Protein AF-0000000083947947 (afdb_homodimer)

Secondary structure (DSSP, 8-state):
--HHHHHHHHHHHHHHHHHHHHHHHSSS-EEEB-S-TTS--TT-SEEEEEETTHHHHHHHHHHHS---PPPPS-EEEEEEEEE--SS-B-HHHHHHHHHTSGGGTT-SEEEEEESS-B-HHHHHHHHHHTTTS-EEEE-HHHHHHHHHHS----GGGGGGTT-TT--/--HHHHHHHHHHHHHHHHHHHHHHHSSS-EEEB-S-TTS--TT-SEEEEEETTHHHHHHHHHHHS---PPPPS-EEEEEEEEE--SS-B-HHHHHHHHHTGGGGTT-SEEEEEESS-B-HHHHHHHHHHTTTS-EEEE-HHHHHHHHHHS----GGGGGGTT-GGG-

Nearest PDB structures (foldseek):
  8qsz-assembly1_E  TM=5.551E-01  e=1.484E-03  Schizosaccharomyces pombe
  9bz0-assembly1_E  TM=5.218E-01  e=4.755E-03  Sus scrofa
  7eu0-assembly1_E  TM=4.505E-01  e=3.105E-02  Arabidopsis thaliana
  7jmk-assembly2_D  TM=5.647E-01  e=9.579E-01  Sus scrofa
  9hcj-assembly1_P0  TM=3.089E-01  e=1.412E+00  Dictyostelium discoideum

Foldseek 3Di:
DPPQLVLQQVQLVVVLVLQVLVCLQAPQKDKDQPDHSPDDDLQARIKMKFAPCVVVQLVCCLVPLHGPDHGDPDIFMEGEGEDADPAEDELVNLQSNLVSCVVVVRGQEYEYEEHQYYDPNSVVSQVVSVVVHHYYYQYPSSSVSSSVHRDDDDPVCSVVRPVPPPD/DPPQLVLQQVQLVVVLVLQVLVPLQAPQKDKDQPDHSPDDDLQARIKMKFAPCVVVQLVCCLVPLHGPDHGDPDIFMEGEGEDADPAEDELVNLQSNLVSCVVVVRGQEYEYEEHQYYDPNSVVSQVVSVVVHHYYYQYPSSSVSSSVHRDDDDPVCSVVHPVPPPD

pLDDT: mean 93.93, std 11.36, range [29.8, 98.88]

Solvent-accessible surface area (backbone atoms only — not comparable to full-atom values): 17671 Å² total; per-residue (Å²): 128,58,75,66,54,48,37,44,40,29,36,46,26,46,50,49,19,44,53,16,25,40,27,49,77,36,82,72,43,41,65,28,23,69,46,50,82,87,47,90,50,80,67,48,54,32,39,33,40,28,28,68,48,48,64,58,34,52,50,36,16,52,76,69,69,50,66,86,68,78,73,52,86,56,67,37,40,32,35,29,30,68,45,54,47,93,41,64,36,41,41,67,59,40,45,55,58,56,64,34,43,76,82,44,66,87,36,64,34,40,34,40,36,35,9,65,40,71,35,73,57,16,48,52,49,48,60,58,43,46,76,79,42,53,60,46,74,40,26,21,63,39,46,31,45,47,37,68,75,32,58,84,64,59,56,73,47,57,85,54,61,88,56,68,75,81,113,128,57,74,67,54,49,38,43,39,30,36,47,26,47,50,49,19,43,54,16,25,40,26,50,78,36,81,72,44,40,66,27,24,70,48,52,80,87,47,89,50,80,67,47,54,31,38,33,40,27,28,68,49,48,66,58,35,51,50,36,16,51,77,68,69,50,64,86,68,77,74,52,86,59,67,38,39,31,36,29,31,67,44,53,48,94,41,64,36,41,40,68,59,39,46,55,58,57,64,33,42,76,84,43,66,88,38,64,34,39,34,40,35,35,9,64,39,71,35,72,57,16,48,51,48,49,59,58,43,45,78,79,42,50,60,46,73,40,26,22,61,38,46,30,44,47,37,68,75,31,58,84,64,60,56,74,46,57,84,53,60,86,56,71,76,80,111

Sequence (334 aa):
MSKNSEKGRKGELAVTGILSNIG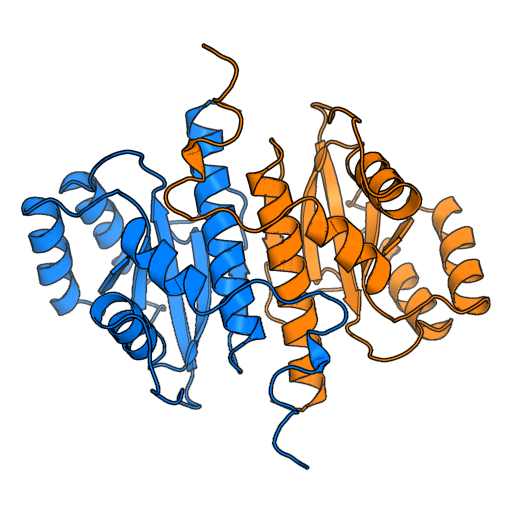VHEPSIEVVRANTTTTPENGVDIALKCPHNLSQKLDEIVSSGSSEIALANSQIDVRVQVKSYSGPINKAVAQSFVDDIQKNINFAEHWGVGGTRLTKGAQEVLEKANEVAPVKWYTAPDMERIQAQYPAVPFTEINNIGKKNEKMSKNSEKGRKGELAVTGILSNIGVHEPSIEVVRANTTTTPENGVDIALKCPHNLSQKLDEIVSSGSSEIALANSQIDVRVQVKSYSGPINKAVAQSFVDDIQKNINFAEHWGVGGTRLTKGAQEVLEKANEVAPVKWYTAPDMERIQAQYPAVPFTEINNIGKKNEK

Organism: NCBI:txid38313

Structure (mmCIF, N/CA/C/O backbone):
data_AF-0000000083947947-model_v1
#
loop_
_entity.id
_entity.type
_entity.pdbx_description
1 polymer 'Uncharacterized protein'
#
loop_
_atom_site.group_PDB
_atom_site.id
_atom_site.type_symbol
_atom_site.label_atom_id
_atom_site.label_alt_id
_atom_site.label_comp_id
_atom_site.label_asym_id
_atom_site.label_entity_id
_atom_site.label_seq_id
_atom_site.pdbx_PDB_ins_code
_atom_site.Cartn_x
_atom_site.Cartn_y
_atom_site.Cartn_z
_atom_site.occupancy
_atom_site.B_iso_or_equiv
_atom_site.auth_seq_id
_atom_site.auth_comp_id
_atom_site.auth_asym_id
_atom_site.auth_atom_id
_atom_site.pdbx_PDB_model_num
ATOM 1 N N . MET A 1 1 ? 19.281 6.199 -6.816 1 51.81 1 MET A N 1
ATOM 2 C CA . MET A 1 1 ? 18.375 7.246 -6.336 1 51.81 1 MET A CA 1
ATOM 3 C C . MET A 1 1 ? 19.047 8.07 -5.242 1 51.81 1 MET A C 1
ATOM 5 O O . MET A 1 1 ? 19.891 7.559 -4.492 1 51.81 1 MET A O 1
ATOM 9 N N . SER A 1 2 ? 18.906 9.438 -5.277 1 60.75 2 SER A N 1
ATOM 10 C CA . SER A 1 2 ? 19.5 10.281 -4.246 1 60.75 2 SER A CA 1
ATOM 11 C C . SER A 1 2 ? 18.984 9.914 -2.861 1 60.75 2 SER A C 1
ATOM 13 O O . SER A 1 2 ? 17.953 9.258 -2.734 1 60.75 2 SER A O 1
ATOM 15 N N . LYS A 1 3 ? 19.75 10.055 -1.817 1 66.19 3 LYS A N 1
ATOM 16 C CA . LYS A 1 3 ? 19.359 9.82 -0.429 1 66.19 3 LYS A CA 1
ATOM 17 C C . LYS A 1 3 ? 18 10.43 -0.132 1 66.19 3 LYS A C 1
ATOM 19 O O . LYS A 1 3 ? 17.172 9.812 0.548 1 66.19 3 LYS A O 1
ATOM 24 N N . ASN A 1 4 ? 17.75 11.547 -0.653 1 69.12 4 ASN A N 1
ATOM 25 C CA . ASN A 1 4 ? 16.469 12.234 -0.441 1 69.12 4 ASN A CA 1
ATOM 26 C C . ASN A 1 4 ? 15.336 11.539 -1.176 1 69.12 4 ASN A C 1
ATOM 28 O O . ASN A 1 4 ? 14.219 11.453 -0.659 1 69.12 4 ASN A O 1
ATOM 32 N N . SER A 1 5 ? 15.648 11 -2.271 1 77.94 5 SER A N 1
ATOM 33 C CA . SER A 1 5 ? 14.641 10.281 -3.045 1 77.94 5 SER A CA 1
ATOM 34 C C . SER A 1 5 ? 14.234 8.984 -2.354 1 77.94 5 SER A C 1
ATOM 36 O O . SER A 1 5 ? 13.055 8.625 -2.342 1 77.94 5 SER A O 1
ATOM 38 N N . GLU A 1 6 ? 15.172 8.516 -1.614 1 87 6 GLU A N 1
ATOM 39 C CA . GLU A 1 6 ? 14.898 7.273 -0.895 1 87 6 GLU A CA 1
ATOM 40 C C . GLU A 1 6 ? 14.055 7.539 0.353 1 87 6 GLU A C 1
ATOM 42 O O . GLU A 1 6 ? 13.164 6.754 0.684 1 87 6 GLU A O 1
ATOM 47 N N . LYS A 1 7 ? 14.305 8.648 0.955 1 89.5 7 LYS A N 1
ATOM 48 C CA . LYS A 1 7 ? 13.508 9.016 2.119 1 89.5 7 LYS A CA 1
ATOM 49 C C . LYS A 1 7 ? 12.047 9.258 1.728 1 89.5 7 LYS A C 1
ATOM 51 O O . LYS A 1 7 ? 11.133 8.805 2.418 1 89.5 7 LYS A O 1
ATOM 56 N N . GLY A 1 8 ? 11.875 9.992 0.625 1 93.69 8 GLY A N 1
ATOM 57 C CA . GLY A 1 8 ? 10.531 10.219 0.12 1 93.69 8 GLY A CA 1
ATOM 58 C C . GLY A 1 8 ? 9.812 8.938 -0.265 1 93.69 8 GLY A C 1
ATOM 59 O O . GLY A 1 8 ? 8.641 8.75 0.071 1 93.69 8 GLY A O 1
ATOM 60 N N . ARG A 1 9 ? 10.547 8.125 -0.911 1 95.31 9 ARG A N 1
ATOM 61 C CA . ARG A 1 9 ? 9.984 6.844 -1.335 1 95.31 9 ARG A CA 1
ATOM 62 C C . ARG A 1 9 ? 9.555 6.008 -0.134 1 95.31 9 ARG A C 1
ATOM 64 O O . ARG A 1 9 ? 8.43 5.508 -0.091 1 95.31 9 ARG A O 1
ATOM 71 N N . LYS A 1 10 ? 10.391 5.926 0.881 1 96.38 10 LYS A N 1
ATOM 72 C CA . LYS A 1 10 ? 10.086 5.145 2.076 1 96.38 10 LYS A CA 1
ATOM 73 C C . LYS A 1 10 ? 8.859 5.695 2.793 1 96.38 10 LYS A C 1
ATOM 75 O O . LYS A 1 10 ? 7.996 4.934 3.234 1 96.38 10 LYS A O 1
ATOM 80 N N . GLY A 1 11 ? 8.852 6.969 2.879 1 97.38 11 GLY A N 1
ATOM 81 C CA . GLY A 1 11 ? 7.703 7.594 3.516 1 97.38 11 GLY A CA 1
ATOM 82 C C . GLY A 1 11 ? 6.395 7.297 2.807 1 97.38 11 GLY A C 1
ATOM 83 O O . GLY A 1 11 ? 5.41 6.918 3.445 1 97.38 11 GLY A O 1
ATOM 84 N N . GLU A 1 12 ? 6.359 7.469 1.486 1 97.94 12 GLU A N 1
ATOM 85 C CA . GLU A 1 12 ? 5.152 7.215 0.702 1 97.94 12 GLU A CA 1
ATOM 86 C C . GLU A 1 12 ? 4.73 5.75 0.793 1 97.94 12 GLU A C 1
ATOM 88 O O . GLU A 1 12 ? 3.545 5.449 0.944 1 97.94 12 GLU A O 1
ATOM 93 N N . LEU A 1 13 ? 5.668 4.875 0.769 1 98.38 13 LEU A N 1
ATOM 94 C CA . LEU A 1 13 ? 5.348 3.455 0.848 1 98.38 13 LEU A CA 1
ATOM 95 C C . LEU A 1 13 ? 4.852 3.086 2.242 1 98.38 13 LEU A C 1
ATOM 97 O O . LEU A 1 13 ? 3.916 2.297 2.383 1 98.38 13 LEU A O 1
ATOM 101 N N . ALA A 1 14 ? 5.461 3.678 3.232 1 98.56 14 ALA A N 1
ATOM 102 C CA . ALA A 1 14 ? 5.016 3.404 4.598 1 98.56 14 ALA A CA 1
ATOM 103 C C . ALA A 1 14 ? 3.572 3.854 4.801 1 98.56 14 ALA A C 1
ATOM 105 O O . ALA A 1 14 ? 2.758 3.109 5.355 1 98.56 14 ALA A O 1
ATOM 106 N N . VAL A 1 15 ? 3.289 5.031 4.324 1 98.81 15 VAL A N 1
ATOM 107 C CA . VAL A 1 15 ? 1.934 5.547 4.473 1 98.81 15 VAL A CA 1
ATOM 108 C C . VAL A 1 15 ? 0.963 4.699 3.656 1 98.81 15 VAL A C 1
ATOM 110 O O . VAL A 1 15 ? -0.139 4.387 4.113 1 98.81 15 VAL A O 1
ATOM 113 N N . THR A 1 16 ? 1.363 4.32 2.449 1 98.81 16 THR A N 1
ATOM 114 C CA . THR A 1 16 ? 0.546 3.424 1.642 1 98.81 16 THR A CA 1
ATOM 115 C C . THR A 1 16 ? 0.256 2.129 2.396 1 98.81 16 THR A C 1
ATOM 117 O O . THR A 1 16 ? -0.882 1.657 2.416 1 98.81 16 THR A O 1
ATOM 120 N N . GLY A 1 17 ? 1.262 1.585 3.033 1 98.81 17 GLY A N 1
ATOM 121 C CA . GLY A 1 17 ? 1.084 0.38 3.828 1 98.81 17 GLY A CA 1
ATOM 122 C C . GLY A 1 17 ? 0.126 0.567 4.988 1 98.81 17 GLY A C 1
ATOM 123 O O . GLY A 1 17 ? -0.753 -0.266 5.215 1 98.81 17 GLY A O 1
ATOM 124 N N . ILE A 1 18 ? 0.275 1.627 5.703 1 98.88 18 ILE A N 1
ATOM 125 C CA . ILE A 1 18 ? -0.564 1.906 6.863 1 98.88 18 ILE A CA 1
ATOM 126 C C . ILE A 1 18 ? -2.016 2.076 6.422 1 98.88 18 ILE A C 1
ATOM 128 O O . ILE A 1 18 ? -2.922 1.478 7.004 1 98.88 18 ILE A O 1
ATOM 132 N N . LEU A 1 19 ? -2.238 2.883 5.348 1 98.88 19 LEU A N 1
ATOM 133 C CA . LEU A 1 19 ? -3.594 3.111 4.859 1 98.88 19 LEU A CA 1
ATOM 134 C C . LEU A 1 19 ? -4.203 1.819 4.324 1 98.88 19 LEU A C 1
ATOM 136 O O . LEU A 1 19 ? -5.402 1.586 4.469 1 98.88 19 LEU A O 1
ATOM 140 N N . SER A 1 20 ? -3.395 0.974 3.707 1 98.81 20 SER A N 1
ATOM 141 C CA . SER A 1 20 ? -3.875 -0.319 3.229 1 98.81 20 SER A CA 1
ATOM 142 C C . SER A 1 20 ? -4.293 -1.216 4.391 1 98.81 20 SER A C 1
ATOM 144 O O . SER A 1 20 ? -5.32 -1.894 4.316 1 98.81 20 SER A O 1
ATOM 146 N N . ASN A 1 21 ? -3.5 -1.218 5.473 1 98.62 21 ASN A N 1
ATOM 147 C CA . ASN A 1 21 ? -3.885 -1.983 6.656 1 98.62 21 ASN A CA 1
ATOM 148 C C . ASN A 1 21 ? -5.199 -1.484 7.242 1 98.62 21 ASN A C 1
ATOM 150 O O . ASN A 1 21 ? -6.035 -2.281 7.676 1 98.62 21 ASN A O 1
ATOM 154 N N . ILE A 1 22 ? -5.336 -0.163 7.277 1 98.69 22 ILE A N 1
ATOM 155 C CA . ILE A 1 22 ? -6.613 0.381 7.723 1 98.69 22 ILE A CA 1
ATOM 156 C C . ILE A 1 22 ? -7.746 -0.193 6.875 1 98.69 22 ILE A C 1
ATOM 158 O O . ILE A 1 22 ? -8.773 -0.621 7.402 1 98.69 22 ILE A O 1
ATOM 162 N N . GLY A 1 23 ? -7.535 -0.248 5.562 1 97.94 23 GLY A N 1
ATOM 163 C CA . GLY A 1 23 ? -8.547 -0.755 4.648 1 97.94 23 GLY A CA 1
ATOM 164 C C . GLY A 1 23 ? -8.828 -2.234 4.828 1 97.94 23 GLY A C 1
ATOM 165 O O . GLY A 1 23 ? -9.898 -2.719 4.453 1 97.94 23 GLY A O 1
ATOM 166 N N . VAL A 1 24 ? -7.895 -2.992 5.312 1 97.62 24 VAL A N 1
ATOM 167 C CA . VAL A 1 24 ? -8.102 -4.406 5.605 1 97.62 24 VAL A CA 1
ATOM 168 C C . VAL A 1 24 ? -8.984 -4.559 6.84 1 97.62 24 VAL A C 1
ATOM 170 O O . VAL A 1 24 ? -9.836 -5.445 6.895 1 97.62 24 VAL A O 1
ATOM 173 N N . HIS A 1 25 ? -8.836 -3.648 7.789 1 97.25 25 HIS A N 1
ATOM 174 C CA . HIS A 1 25 ? -9.57 -3.719 9.055 1 97.25 25 HIS A CA 1
ATOM 175 C C . HIS A 1 25 ? -10.953 -3.092 8.922 1 97.25 25 HIS A C 1
ATOM 177 O O . HIS A 1 25 ? -11.883 -3.469 9.641 1 97.25 25 HIS A O 1
ATOM 183 N N . GLU A 1 26 ? -11.023 -2.066 8.062 1 96.31 26 GLU A N 1
ATOM 184 C CA . GLU A 1 26 ? -12.258 -1.301 7.918 1 96.31 26 GLU A CA 1
ATOM 185 C C . GLU A 1 26 ? -12.867 -1.483 6.531 1 96.31 26 GLU A C 1
ATOM 187 O O . GLU A 1 26 ? -12.141 -1.532 5.535 1 96.31 26 GLU A O 1
ATOM 192 N N . PRO A 1 27 ? -14.148 -1.557 6.469 1 93.44 27 PRO A N 1
ATOM 193 C CA . PRO A 1 27 ? -14.781 -1.734 5.156 1 93.44 27 PRO A CA 1
ATOM 194 C C . PRO A 1 27 ? -14.75 -0.464 4.309 1 93.44 27 PRO A C 1
ATOM 196 O O . PRO A 1 27 ? -14.562 0.634 4.844 1 93.44 27 PRO A O 1
ATOM 199 N N . SER A 1 28 ? -14.844 -0.61 3.078 1 94.75 28 SER A N 1
ATOM 200 C CA . SER A 1 28 ? -15.164 0.444 2.119 1 94.75 28 SER A CA 1
ATOM 201 C C . SER A 1 28 ? -14.039 1.472 2.039 1 94.75 28 SER A C 1
ATOM 203 O O . SER A 1 28 ? -14.297 2.676 1.975 1 94.75 28 SER A O 1
ATOM 205 N N . ILE A 1 29 ? -12.805 1.051 2.166 1 97.69 29 ILE A N 1
ATOM 206 C CA . ILE A 1 29 ? -11.648 1.916 1.988 1 97.69 29 ILE A CA 1
ATOM 207 C C . ILE A 1 29 ? -10.797 1.407 0.826 1 97.69 29 ILE A C 1
ATOM 209 O O . ILE A 1 29 ? -10.484 0.217 0.753 1 97.69 29 ILE A O 1
ATOM 213 N N . GLU A 1 30 ? -10.594 2.266 -0.073 1 98.19 30 GLU A N 1
ATOM 214 C CA . GLU A 1 30 ? -9.68 2.008 -1.183 1 98.19 30 GLU A CA 1
ATOM 215 C C . GLU A 1 30 ? -8.477 2.947 -1.137 1 98.19 30 GLU A C 1
ATOM 217 O O . GLU A 1 30 ? -8.617 4.137 -0.84 1 98.19 30 GLU A O 1
ATOM 222 N N . VAL A 1 31 ? -7.344 2.389 -1.409 1 98.69 31 VAL A N 1
ATOM 223 C CA . VAL A 1 31 ? -6.086 3.131 -1.473 1 98.69 31 VAL A CA 1
ATOM 224 C C . VAL A 1 31 ? -5.555 3.127 -2.904 1 98.69 31 VAL A C 1
ATOM 226 O O . VAL A 1 31 ? -5.398 2.064 -3.51 1 98.69 31 VAL A O 1
ATOM 229 N N . VAL A 1 32 ? -5.363 4.285 -3.445 1 98.06 32 VAL A N 1
ATOM 230 C CA . VAL A 1 32 ? -4.836 4.422 -4.797 1 98.06 32 VAL A CA 1
ATOM 231 C C . VAL A 1 32 ? -3.504 5.172 -4.758 1 98.06 32 VAL A C 1
ATOM 233 O O . VAL A 1 32 ? -3.432 6.293 -4.254 1 98.06 32 VAL A O 1
ATOM 236 N N . ARG A 1 33 ? -2.469 4.547 -5.129 1 97.75 33 ARG A N 1
ATOM 237 C CA . ARG A 1 33 ? -1.157 5.133 -5.379 1 97.75 33 ARG A CA 1
ATOM 238 C C . ARG A 1 33 ? -0.762 4.988 -6.844 1 97.75 33 ARG A C 1
ATOM 240 O O . ARG A 1 33 ? -0.082 4.027 -7.219 1 97.75 33 ARG A O 1
ATOM 247 N N . ALA A 1 34 ? -1.036 5.984 -7.586 1 94.25 34 ALA A N 1
ATOM 248 C CA . ALA A 1 34 ? -1.065 5.852 -9.039 1 94.25 34 ALA A CA 1
ATOM 249 C C . ALA A 1 34 ? 0.304 6.148 -9.648 1 94.25 34 ALA A C 1
ATOM 251 O O . ALA A 1 34 ? 0.55 5.852 -10.82 1 94.25 34 ALA A O 1
ATOM 252 N N . ASN A 1 35 ? 1.196 6.691 -8.742 1 92.38 35 ASN A N 1
ATOM 253 C CA . ASN A 1 35 ? 2.471 7.148 -9.289 1 92.38 35 ASN A CA 1
ATOM 254 C C . ASN A 1 35 ? 3.641 6.727 -8.406 1 92.38 35 ASN A C 1
ATOM 256 O O . ASN A 1 35 ? 3.479 6.543 -7.195 1 92.38 35 ASN A O 1
ATOM 260 N N . THR A 1 36 ? 4.703 6.605 -9.094 1 94.12 36 THR A N 1
ATOM 261 C CA . THR A 1 36 ? 5.938 6.418 -8.344 1 94.12 36 THR A CA 1
ATOM 262 C C . THR A 1 36 ? 6.395 7.73 -7.711 1 94.12 36 THR A C 1
ATOM 264 O O . THR A 1 36 ? 5.895 8.797 -8.062 1 94.12 36 THR A O 1
ATOM 267 N N . THR A 1 37 ? 7.344 7.617 -6.848 1 91.69 37 THR A N 1
ATOM 268 C CA . THR A 1 37 ? 7.812 8.766 -6.074 1 91.69 37 THR A CA 1
ATOM 269 C C . THR A 1 37 ? 8.414 9.828 -6.988 1 91.69 37 THR A C 1
ATOM 271 O O . THR A 1 37 ? 8.383 11.016 -6.672 1 91.69 37 THR A O 1
ATOM 274 N N . THR A 1 38 ? 8.945 9.453 -8.094 1 85.69 38 THR A N 1
ATOM 275 C CA . THR A 1 38 ? 9.648 10.406 -8.945 1 85.69 38 THR A CA 1
ATOM 276 C C . THR A 1 38 ? 8.727 10.977 -10.016 1 85.69 38 THR A C 1
ATOM 278 O O . THR A 1 38 ? 9.133 11.828 -10.805 1 85.69 38 THR A O 1
ATOM 281 N N . THR A 1 39 ? 7.5 10.57 -10 1 86.62 39 THR A N 1
ATOM 282 C CA . THR A 1 39 ? 6.531 11.062 -10.969 1 86.62 39 THR A CA 1
ATOM 283 C C . THR A 1 39 ? 5.805 12.297 -10.43 1 86.62 39 THR A C 1
ATOM 285 O O . THR A 1 39 ? 5.301 12.281 -9.305 1 86.62 39 THR A O 1
ATOM 288 N N . PRO A 1 40 ? 5.93 13.328 -11.227 1 83.06 40 PRO A N 1
ATOM 289 C CA . PRO A 1 40 ? 5.156 14.492 -10.773 1 83.06 40 PRO A CA 1
ATOM 290 C C . PRO A 1 40 ? 3.674 14.18 -10.586 1 83.06 40 PRO A C 1
ATOM 292 O O . PRO A 1 40 ? 3.059 13.539 -11.445 1 83.06 40 PRO A O 1
ATOM 295 N N . GLU A 1 41 ? 3.039 14.531 -9.5 1 82.31 41 GLU A N 1
ATOM 296 C CA . GLU A 1 41 ? 1.671 14.109 -9.219 1 82.31 41 GLU A CA 1
ATOM 297 C C . GLU A 1 41 ? 0.846 15.25 -8.641 1 82.31 41 GLU A C 1
ATOM 299 O O . GLU A 1 41 ? -0.208 15.023 -8.039 1 82.31 41 GLU A O 1
ATOM 304 N N . ASN A 1 42 ? 1.267 16.484 -8.852 1 89 42 ASN A N 1
ATOM 305 C CA . ASN A 1 42 ? 0.513 17.672 -8.453 1 89 42 ASN A CA 1
ATOM 306 C C . ASN A 1 42 ? 0.092 17.609 -6.988 1 89 42 ASN A C 1
ATOM 308 O O . ASN A 1 42 ? -1.04 17.953 -6.648 1 89 42 ASN A O 1
ATOM 312 N N . GLY A 1 43 ? 0.888 16.969 -6.18 1 93.62 43 GLY A N 1
ATOM 313 C CA . GLY A 1 43 ? 0.668 16.984 -4.742 1 93.62 43 GLY A CA 1
ATOM 314 C C . GLY A 1 43 ? -0.19 15.828 -4.258 1 93.62 43 GLY A C 1
ATOM 315 O O . GLY A 1 43 ? -0.665 15.836 -3.119 1 93.62 43 GLY A O 1
ATOM 316 N N . VAL A 1 44 ? -0.5 14.812 -5.141 1 97.38 44 VAL A N 1
ATOM 317 C CA . VAL A 1 44 ? -1.265 13.633 -4.746 1 97.38 44 VAL A CA 1
ATOM 318 C C . VAL A 1 44 ? -0.352 12.406 -4.711 1 97.38 44 VAL A C 1
ATOM 320 O O . VAL A 1 44 ? -0.145 11.75 -5.734 1 97.38 44 VAL A O 1
ATOM 323 N N . ASP A 1 45 ? 0.183 12.188 -3.562 1 97.5 45 ASP A N 1
ATOM 324 C CA . ASP A 1 45 ? 1.002 10.984 -3.428 1 97.5 45 ASP A CA 1
ATOM 325 C C . ASP A 1 45 ? 0.132 9.734 -3.344 1 97.5 45 ASP A C 1
ATOM 327 O O . ASP A 1 45 ? 0.463 8.703 -3.928 1 97.5 45 ASP A O 1
ATOM 331 N N . ILE A 1 46 ? -0.984 9.812 -2.613 1 98.5 46 ILE A N 1
ATOM 332 C CA . ILE A 1 46 ? -1.959 8.742 -2.412 1 98.5 46 ILE A CA 1
ATOM 333 C C . ILE A 1 46 ? -3.371 9.328 -2.445 1 98.5 46 ILE A C 1
ATOM 335 O O . ILE A 1 46 ? -3.607 10.43 -1.952 1 98.5 46 ILE A O 1
ATOM 339 N N . ALA A 1 47 ? -4.254 8.656 -3.07 1 98.5 47 ALA A N 1
ATOM 340 C CA . ALA A 1 47 ? -5.676 8.984 -2.994 1 98.5 47 ALA A CA 1
ATOM 341 C C . ALA A 1 47 ? -6.445 7.906 -2.238 1 98.5 47 ALA A C 1
ATOM 343 O O . ALA A 1 47 ? -6.184 6.715 -2.402 1 98.5 47 ALA A O 1
ATOM 344 N N . LEU A 1 48 ? -7.375 8.391 -1.414 1 98.38 48 LEU A N 1
ATOM 345 C CA . LEU A 1 48 ? -8.242 7.484 -0.671 1 98.38 48 LEU A CA 1
ATOM 346 C C . LEU A 1 48 ? -9.695 7.641 -1.115 1 98.38 48 LEU A C 1
ATOM 348 O O . LEU A 1 48 ? -10.164 8.758 -1.344 1 98.38 48 LEU A O 1
ATOM 352 N N . LYS A 1 49 ? -10.32 6.574 -1.337 1 98.19 49 LYS A N 1
ATOM 353 C CA . LYS A 1 49 ? -11.781 6.512 -1.271 1 98.19 49 LYS A CA 1
ATOM 354 C C . LYS A 1 49 ? -12.242 5.875 0.037 1 98.19 49 LYS A C 1
ATOM 356 O O . LYS A 1 49 ? -11.922 4.719 0.32 1 98.19 49 LYS A O 1
ATOM 361 N N . CYS A 1 50 ? -12.984 6.684 0.863 1 98.44 50 CYS A N 1
ATOM 362 C CA . CYS A 1 50 ? -13.234 6.203 2.217 1 98.44 50 CYS A CA 1
ATOM 363 C C . CYS A 1 50 ? -14.492 6.836 2.799 1 98.44 50 CYS A C 1
ATOM 365 O O . CYS A 1 50 ? -15.023 7.801 2.24 1 98.44 50 CYS A O 1
ATOM 367 N N . PRO A 1 51 ? -14.977 6.266 3.875 1 98.56 51 PRO A N 1
ATOM 368 C CA . PRO A 1 51 ? -16.094 6.914 4.574 1 98.56 51 PRO A CA 1
ATOM 369 C C . PRO A 1 51 ? -15.773 8.352 4.98 1 98.56 51 PRO A C 1
ATOM 371 O O . PRO A 1 51 ? -14.656 8.648 5.398 1 98.56 51 PRO A O 1
ATOM 374 N N . HIS A 1 52 ? -16.781 9.188 4.938 1 98.5 52 HIS A N 1
ATOM 375 C CA . HIS A 1 52 ? -16.562 10.625 5.09 1 98.5 52 HIS A CA 1
ATOM 376 C C . HIS A 1 52 ? -16.094 10.961 6.504 1 98.5 52 HIS A C 1
ATOM 378 O O . HIS A 1 52 ? -15.539 12.039 6.734 1 98.5 52 HIS A O 1
ATOM 384 N N . ASN A 1 53 ? -16.328 10.016 7.477 1 98.56 53 ASN A N 1
ATOM 385 C CA . ASN A 1 53 ? -15.969 10.312 8.859 1 98.56 53 ASN A CA 1
ATOM 386 C C . ASN A 1 53 ? -14.711 9.562 9.281 1 98.56 53 ASN A C 1
ATOM 388 O O . ASN A 1 53 ? -14.461 9.391 10.477 1 98.56 53 ASN A O 1
ATOM 392 N N . LEU A 1 54 ? -13.922 9.016 8.305 1 98.69 54 LEU A N 1
ATOM 393 C CA . LEU A 1 54 ? -12.688 8.32 8.648 1 98.69 54 LEU A CA 1
ATOM 394 C C . LEU A 1 54 ? -11.727 9.242 9.391 1 98.69 54 LEU A C 1
ATOM 396 O O . LEU A 1 54 ? -11.117 8.836 10.383 1 98.69 54 LEU A O 1
ATOM 400 N N . SER A 1 55 ? -11.586 10.492 8.922 1 98.56 55 SER A N 1
ATOM 401 C CA . SER A 1 55 ? -10.641 11.391 9.57 1 98.56 55 SER A CA 1
ATOM 402 C C . SER A 1 55 ? -11.047 11.656 11.023 1 98.56 55 SER A C 1
ATOM 404 O O . SER A 1 55 ? -10.188 11.836 11.883 1 98.56 55 SER A O 1
ATOM 406 N N . GLN A 1 56 ? -12.32 11.688 11.289 1 98.56 56 GLN A N 1
ATOM 407 C CA . GLN A 1 56 ? -12.773 11.836 12.664 1 98.56 56 GLN A CA 1
ATOM 408 C C . GLN A 1 56 ? -12.305 10.664 13.531 1 98.56 56 GLN A C 1
ATOM 410 O O . GLN A 1 56 ? -11.852 10.859 14.656 1 98.56 56 GLN A O 1
ATOM 415 N N . LYS A 1 57 ? -12.438 9.531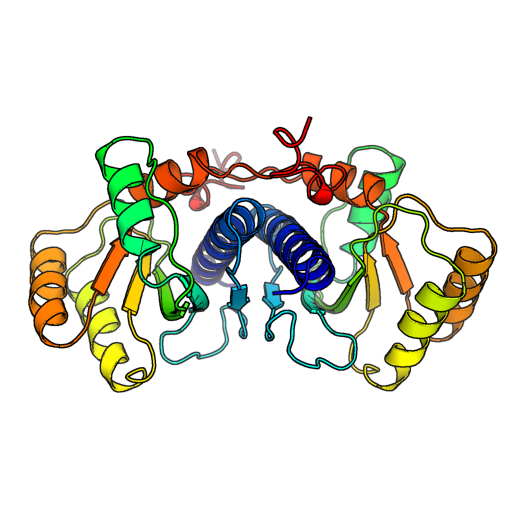 13.008 1 98.81 57 LYS A N 1
ATOM 416 C CA . LYS A 1 57 ? -11.992 8.336 13.711 1 98.81 57 LYS A CA 1
ATOM 417 C C . LYS A 1 57 ? -10.484 8.367 13.953 1 98.81 57 LYS A C 1
ATOM 419 O O . LYS A 1 57 ? -10.023 8.086 15.055 1 98.81 57 LYS A O 1
ATOM 424 N N . LEU A 1 58 ? -9.711 8.711 12.953 1 98.88 58 LEU A N 1
ATOM 425 C CA . LEU A 1 58 ? -8.258 8.766 13.078 1 98.88 58 LEU A CA 1
ATOM 426 C C . LEU A 1 58 ? -7.836 9.852 14.062 1 98.88 58 LEU A C 1
ATOM 428 O O . LEU A 1 58 ? -6.895 9.664 14.836 1 98.88 58 LEU A O 1
ATOM 432 N N . ASP A 1 59 ? -8.586 10.961 14.062 1 98.75 59 ASP A N 1
ATOM 433 C CA . ASP A 1 59 ? -8.305 12.016 15.023 1 98.75 59 ASP A CA 1
ATOM 434 C C . ASP A 1 59 ? -8.484 11.523 16.453 1 98.75 59 ASP A C 1
ATOM 436 O O . ASP A 1 59 ? -7.688 11.859 17.344 1 98.75 59 ASP A O 1
ATOM 440 N N . GLU A 1 60 ? -9.516 10.805 16.641 1 98.81 60 GLU A N 1
ATOM 441 C CA . GLU A 1 60 ? -9.758 10.25 17.969 1 98.81 60 GLU A CA 1
ATOM 442 C C . GLU A 1 60 ? -8.656 9.273 18.359 1 98.81 60 GLU A C 1
ATOM 444 O O . GLU A 1 60 ? -8.227 9.25 19.516 1 98.81 60 GLU A O 1
ATOM 449 N N . ILE A 1 61 ? -8.211 8.461 17.484 1 98.81 61 ILE A N 1
ATOM 450 C CA . ILE A 1 61 ? -7.113 7.543 17.75 1 98.81 61 ILE A CA 1
ATOM 451 C C . ILE A 1 61 ? -5.867 8.328 18.141 1 98.81 61 ILE A C 1
ATOM 453 O O . ILE A 1 61 ? -5.184 7.98 19.109 1 98.81 61 ILE A O 1
ATOM 457 N N . VAL A 1 62 ? -5.586 9.367 17.422 1 98.69 62 VAL A N 1
ATOM 458 C CA . VAL A 1 62 ? -4.41 10.195 17.688 1 98.69 62 VAL A CA 1
ATOM 459 C C . VAL A 1 62 ? -4.516 10.805 19.078 1 98.69 62 VAL A C 1
ATOM 461 O O . VAL A 1 62 ? -3.543 10.82 19.844 1 98.69 62 VAL A O 1
ATOM 464 N N . SER A 1 63 ? -5.684 11.258 19.469 1 98.12 63 SER A N 1
ATOM 465 C CA . SER A 1 63 ? -5.852 12 20.719 1 98.12 63 SER A CA 1
ATOM 466 C C . SER A 1 63 ? -6.012 11.055 21.906 1 98.12 63 SER A C 1
ATOM 468 O O . SER A 1 63 ? -5.516 11.328 23 1 98.12 63 SER A O 1
ATOM 470 N N . SER A 1 64 ? -6.613 9.797 21.688 1 97.69 64 SER A N 1
ATOM 471 C CA . SER A 1 64 ? -7.027 8.977 22.828 1 97.69 64 SER A CA 1
ATOM 472 C C . SER A 1 64 ? -6.387 7.598 22.781 1 97.69 64 SER A C 1
ATOM 474 O O . SER A 1 64 ? -6.496 6.824 23.734 1 97.69 64 SER A O 1
ATOM 476 N N . GLY A 1 65 ? -5.832 7.273 21.688 1 96.62 65 GLY A N 1
ATOM 477 C CA . GLY A 1 65 ? -5.191 5.973 21.547 1 96.62 65 GLY A CA 1
ATOM 478 C C . GLY A 1 65 ? -6.094 4.922 20.938 1 96.62 65 GLY A C 1
ATOM 479 O O . GLY A 1 65 ? -5.633 3.85 20.547 1 96.62 65 GLY A O 1
ATOM 480 N N . SER A 1 66 ? -7.379 5.199 20.891 1 97.25 66 SER A N 1
ATOM 481 C CA . SER A 1 66 ? -8.352 4.297 20.281 1 97.25 66 SER A CA 1
ATOM 482 C C . SER A 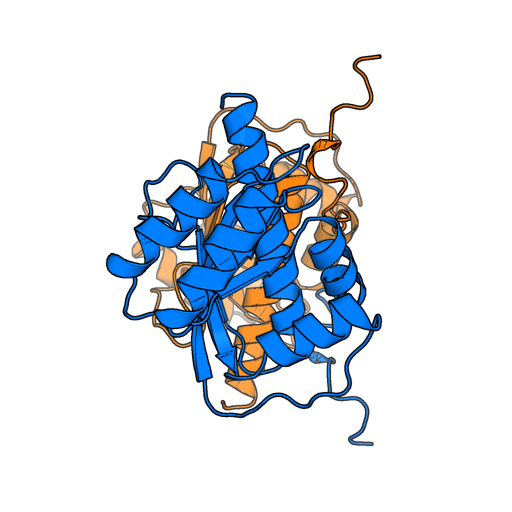1 66 ? -9.609 5.047 19.859 1 97.25 66 SER A C 1
ATOM 484 O O . SER A 1 66 ? -9.781 6.219 20.188 1 97.25 66 SER A O 1
ATOM 486 N N . SER A 1 67 ? -10.414 4.375 18.984 1 98.06 67 SER A N 1
ATOM 487 C CA . SER A 1 67 ? -11.68 4.969 18.578 1 98.06 67 SER A CA 1
ATOM 488 C C . SER A 1 67 ? -12.75 3.902 18.391 1 98.06 67 SER A C 1
ATOM 490 O O . SER A 1 67 ? -12.484 2.846 17.812 1 98.06 67 SER A O 1
ATOM 492 N N . GLU A 1 68 ? -13.977 4.223 18.844 1 96.88 68 GLU A N 1
ATOM 493 C CA . GLU A 1 68 ? -15.125 3.344 18.656 1 96.88 68 GLU A CA 1
ATOM 494 C C . GLU A 1 68 ? -16.094 3.906 17.625 1 96.88 68 GLU A C 1
ATOM 496 O O . GLU A 1 68 ? -17.203 3.395 17.453 1 96.88 68 GLU A O 1
ATOM 501 N N . ILE A 1 69 ? -15.641 4.926 16.969 1 97.81 69 ILE A N 1
ATOM 502 C CA . ILE A 1 69 ? -16.5 5.547 15.961 1 97.81 69 ILE A CA 1
ATOM 503 C C . ILE A 1 69 ? -16.766 4.555 14.836 1 97.81 69 ILE A C 1
ATOM 505 O O . ILE A 1 69 ? -15.82 3.992 14.258 1 97.81 69 ILE A O 1
ATOM 509 N N . ALA A 1 70 ? -17.984 4.344 14.578 1 97.25 70 ALA A N 1
ATOM 510 C CA . ALA A 1 70 ? -18.375 3.537 13.422 1 97.25 70 ALA A CA 1
ATOM 511 C C . ALA A 1 70 ? -18.281 4.348 12.133 1 97.25 70 ALA A C 1
ATOM 513 O O . ALA A 1 70 ? -18.734 5.492 12.078 1 97.25 70 ALA A O 1
ATOM 514 N N . LEU A 1 71 ? -17.797 3.732 11.141 1 97.62 71 LEU A N 1
ATOM 515 C CA . LEU A 1 71 ? -17.625 4.43 9.875 1 97.62 71 LEU A CA 1
ATOM 516 C C . LEU A 1 71 ? -18.938 4.484 9.094 1 97.62 71 LEU A C 1
ATOM 518 O O . LEU A 1 71 ? -19.703 3.523 9.102 1 97.62 71 LEU A O 1
ATOM 522 N N . ALA A 1 72 ? -19.094 5.598 8.43 1 97.31 72 ALA A N 1
ATOM 523 C CA . ALA A 1 72 ? -20.297 5.848 7.641 1 97.31 72 ALA A CA 1
ATOM 524 C C . ALA A 1 72 ? -20.25 5.09 6.316 1 97.31 72 ALA A C 1
ATOM 526 O O . ALA A 1 72 ? -19.203 4.562 5.93 1 97.31 72 ALA A O 1
ATOM 527 N N . ASN A 1 73 ? -21.406 5.066 5.641 1 95.5 73 ASN A N 1
ATOM 528 C CA . ASN A 1 73 ? -21.5 4.418 4.336 1 95.5 73 ASN A CA 1
ATOM 529 C C . ASN A 1 73 ? -21.109 5.375 3.211 1 95.5 73 ASN A C 1
ATOM 531 O O . ASN A 1 73 ? -20.562 4.949 2.191 1 95.5 73 ASN A O 1
ATOM 535 N N . SER A 1 74 ? -21.438 6.664 3.445 1 97.44 74 SER A N 1
ATOM 536 C CA . SER A 1 74 ? -21.125 7.641 2.408 1 97.44 74 SER A CA 1
ATOM 537 C C . SER A 1 74 ? -19.625 7.828 2.266 1 97.44 74 SER A C 1
ATOM 539 O O . SER A 1 74 ? -18.906 7.934 3.266 1 97.44 74 SER A O 1
ATOM 541 N N . GLN A 1 75 ? -19.219 7.867 1.018 1 97.38 75 GLN A N 1
ATOM 542 C CA . GLN A 1 75 ? -17.781 7.895 0.749 1 97.38 75 GLN A CA 1
ATOM 543 C C . GLN A 1 75 ? -17.344 9.25 0.209 1 97.38 75 GLN A C 1
ATOM 545 O O . GLN A 1 75 ? -18.141 9.977 -0.386 1 97.38 75 GLN A O 1
ATOM 550 N N . ILE A 1 76 ? -16.125 9.57 0.434 1 98.5 76 ILE A N 1
ATOM 551 C CA . ILE A 1 76 ? -15.469 10.742 -0.138 1 98.5 76 ILE A CA 1
ATOM 552 C C . ILE A 1 76 ? -14.109 10.344 -0.693 1 98.5 76 ILE A C 1
ATOM 554 O O . ILE A 1 76 ? -13.594 9.273 -0.384 1 98.5 76 ILE A O 1
ATOM 558 N N . ASP A 1 77 ? -13.586 11.211 -1.514 1 98.56 77 ASP A N 1
ATOM 559 C CA . ASP A 1 77 ? -12.203 11.102 -1.973 1 98.56 77 ASP A CA 1
ATOM 560 C C . ASP A 1 77 ? -11.281 12.016 -1.166 1 98.56 77 ASP A C 1
ATOM 562 O O . ASP A 1 77 ? -11.594 13.188 -0.951 1 98.56 77 ASP A O 1
ATOM 566 N N . VAL A 1 78 ? -10.148 11.477 -0.719 1 98.75 78 VAL A N 1
ATOM 567 C CA . VAL A 1 78 ? -9.188 12.211 0.098 1 98.75 78 VAL A CA 1
ATOM 568 C C . VAL A 1 78 ? -7.82 12.219 -0.593 1 98.75 78 VAL A C 1
ATOM 570 O O . VAL A 1 78 ? -7.371 11.195 -1.104 1 98.75 78 VAL A O 1
ATOM 573 N N . ARG A 1 79 ? -7.23 13.391 -0.617 1 98.5 79 ARG A N 1
ATOM 574 C CA . ARG A 1 79 ? -5.852 13.555 -1.068 1 98.5 79 ARG A CA 1
ATOM 575 C C . ARG A 1 79 ? -4.871 13.414 0.093 1 98.5 79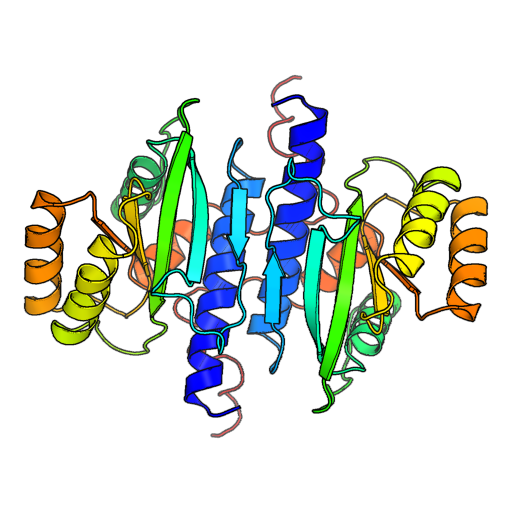 ARG A C 1
ATOM 577 O O . ARG A 1 79 ? -5.047 14.047 1.138 1 98.5 79 ARG A O 1
ATOM 584 N N . VAL A 1 80 ? -3.814 12.578 -0.144 1 98.62 80 VAL A N 1
ATOM 585 C CA . VAL A 1 80 ? -2.766 12.43 0.859 1 98.62 80 VAL A CA 1
ATOM 586 C C . VAL A 1 80 ? -1.418 12.82 0.261 1 98.62 80 VAL A C 1
ATOM 588 O O . VAL A 1 80 ? -1.015 12.297 -0.779 1 98.62 80 VAL A O 1
ATOM 591 N N . GLN A 1 81 ? -0.811 13.797 0.854 1 98.25 81 GLN A N 1
ATOM 592 C CA . GLN A 1 81 ? 0.561 14.172 0.524 1 98.25 81 GLN A CA 1
ATOM 593 C C . GLN A 1 81 ? 1.514 13.828 1.665 1 98.25 81 GLN A C 1
ATOM 595 O O . GLN A 1 81 ? 1.264 14.18 2.818 1 98.25 81 GLN A O 1
ATOM 600 N N . VAL A 1 82 ? 2.615 13.125 1.315 1 97.94 82 VAL A N 1
ATOM 601 C CA . VAL A 1 82 ? 3.539 12.617 2.326 1 97.94 82 VAL A CA 1
ATOM 602 C C . VAL A 1 82 ? 4.84 13.422 2.285 1 97.94 82 VAL A C 1
ATOM 604 O O . VAL A 1 82 ? 5.43 13.602 1.218 1 97.94 82 VAL A O 1
ATOM 607 N N . LYS A 1 83 ? 5.227 13.93 3.375 1 95.75 83 LYS A N 1
ATOM 608 C CA . LYS A 1 83 ? 6.508 14.609 3.568 1 95.75 83 LYS A CA 1
ATOM 609 C C . LYS A 1 83 ? 7.344 13.906 4.637 1 95.75 83 LYS A C 1
ATOM 611 O O . LYS A 1 83 ? 7.273 14.258 5.812 1 95.75 83 LYS A O 1
ATOM 616 N N . SER A 1 84 ? 8.102 12.961 4.184 1 91.94 84 SER A N 1
ATOM 617 C CA . SER A 1 84 ? 8.898 12.141 5.09 1 91.94 84 SER A CA 1
ATOM 618 C C . SER A 1 84 ? 10.148 12.891 5.555 1 91.94 84 SER A C 1
ATOM 620 O O . SER A 1 84 ? 11.258 12.578 5.129 1 91.94 84 SER A O 1
ATOM 622 N N . TYR A 1 85 ? 9.984 13.812 6.473 1 86.56 85 TYR A N 1
ATOM 623 C CA . TYR A 1 85 ? 11.047 14.633 7.051 1 86.56 85 TYR A CA 1
ATOM 624 C C . TYR A 1 85 ? 11.453 14.102 8.422 1 86.56 85 TYR A C 1
ATOM 626 O O . TYR A 1 85 ? 10.617 13.586 9.172 1 86.56 85 TYR A O 1
ATOM 634 N N . SER A 1 86 ? 12.703 14.195 8.727 1 89.06 86 SER A N 1
ATOM 635 C CA . SER A 1 86 ? 13.203 13.805 10.039 1 89.06 86 SER A CA 1
ATOM 636 C C . SER A 1 86 ? 13.062 14.945 11.047 1 89.06 86 SER A C 1
ATOM 638 O O . SER A 1 86 ? 13.344 14.773 12.234 1 89.06 86 SER A O 1
ATOM 640 N N . GLY A 1 87 ? 12.594 16.109 10.664 1 94.25 87 GLY A N 1
ATOM 641 C CA . GLY A 1 87 ? 12.391 17.266 11.508 1 94.25 87 GLY A CA 1
ATOM 642 C C . GLY A 1 87 ? 10.969 17.797 11.469 1 94.25 87 GLY A C 1
ATOM 643 O O . GLY A 1 87 ? 10.055 17.109 11.016 1 94.25 87 GLY A O 1
ATOM 644 N N . PRO A 1 88 ? 10.812 18.984 12.07 1 97.69 88 PRO A N 1
ATOM 645 C CA . PRO A 1 88 ? 9.469 19.594 12.086 1 97.69 88 PRO A CA 1
ATOM 646 C C . PRO A 1 88 ? 9.008 20.047 10.703 1 97.69 88 PRO A C 1
ATOM 648 O O . PRO A 1 88 ? 9.844 20.297 9.828 1 97.69 88 PRO A O 1
ATOM 651 N N . ILE A 1 89 ? 7.711 20.078 10.484 1 98.31 89 ILE A N 1
ATOM 652 C CA . ILE A 1 89 ? 7.09 20.719 9.328 1 98.31 89 ILE A CA 1
ATOM 653 C C . ILE A 1 89 ? 7.008 22.234 9.555 1 98.31 89 ILE A C 1
ATOM 655 O O . ILE A 1 89 ? 6.406 22.688 10.531 1 98.31 89 ILE A O 1
ATOM 659 N N . ASN A 1 90 ? 7.637 22.938 8.695 1 98.12 90 ASN A N 1
ATOM 660 C CA . ASN A 1 90 ? 7.633 24.391 8.859 1 98.12 90 ASN A CA 1
ATOM 661 C C . ASN A 1 90 ? 6.574 25.047 7.984 1 98.12 90 ASN A C 1
ATOM 663 O O . ASN A 1 90 ? 5.824 24.375 7.285 1 98.12 90 ASN A O 1
ATOM 667 N N . LYS A 1 91 ? 6.578 26.328 8.062 1 98.5 91 LYS A N 1
ATOM 668 C CA . LYS A 1 91 ? 5.562 27.141 7.391 1 98.5 91 LYS A CA 1
ATOM 669 C C . LYS A 1 91 ? 5.621 26.953 5.879 1 98.5 91 LYS A C 1
ATOM 671 O O . LYS A 1 91 ? 4.586 26.844 5.219 1 98.5 91 LYS A O 1
ATOM 676 N N . ALA A 1 92 ? 6.762 26.906 5.328 1 97.94 92 ALA A N 1
ATOM 677 C CA . ALA A 1 92 ? 6.934 26.812 3.883 1 97.94 92 ALA A CA 1
ATOM 678 C C . ALA A 1 92 ? 6.371 25.5 3.352 1 97.94 92 ALA A C 1
ATOM 680 O O . ALA A 1 92 ? 5.703 25.469 2.314 1 97.94 92 ALA A O 1
ATOM 681 N N . VAL A 1 93 ? 6.625 24.391 4.062 1 97.5 93 VAL A N 1
ATOM 682 C CA . VAL A 1 93 ? 6.125 23.078 3.66 1 97.5 93 VAL A CA 1
ATOM 683 C C . VAL A 1 93 ? 4.602 23.062 3.746 1 97.5 93 VAL A C 1
ATOM 685 O O . VAL A 1 93 ? 3.926 22.594 2.826 1 97.5 93 VAL A O 1
ATOM 688 N N . ALA A 1 94 ? 4.078 23.609 4.805 1 98.31 94 ALA A N 1
ATOM 689 C CA . ALA A 1 94 ? 2.627 23.688 4.969 1 98.31 94 ALA A CA 1
ATOM 690 C C . ALA A 1 94 ? 1.992 24.516 3.859 1 98.31 94 ALA A C 1
ATOM 692 O O . ALA A 1 94 ? 0.953 24.141 3.311 1 98.31 94 ALA A O 1
ATOM 693 N N . GLN A 1 95 ? 2.664 25.625 3.533 1 98.19 95 GLN A N 1
ATOM 694 C CA . GLN A 1 95 ? 2.137 26.5 2.488 1 98.19 95 GLN A CA 1
ATOM 695 C C . GLN A 1 95 ? 2.113 25.797 1.138 1 98.19 95 GLN A C 1
ATOM 697 O O . GLN A 1 95 ? 1.148 25.922 0.381 1 98.19 95 GLN A O 1
ATOM 702 N N . SER A 1 96 ? 3.143 25.109 0.851 1 97.06 96 SER A N 1
ATOM 703 C CA . SER A 1 96 ? 3.203 24.359 -0.405 1 97.06 96 SER A CA 1
ATOM 704 C C . SER A 1 96 ? 2.082 23.328 -0.493 1 97.06 96 SER A C 1
ATOM 706 O O . SER A 1 96 ? 1.467 23.172 -1.549 1 97.06 96 SER A O 1
ATOM 708 N N . PHE A 1 97 ? 1.843 22.672 0.555 1 97.69 97 PHE A N 1
ATOM 709 C CA . PHE A 1 97 ? 0.752 21.703 0.654 1 97.69 97 PHE A CA 1
ATOM 710 C C . PHE A 1 97 ? -0.589 22.375 0.383 1 97.69 97 PHE A C 1
ATOM 712 O O . PHE A 1 97 ? -1.394 21.875 -0.404 1 97.69 97 PHE A O 1
ATOM 719 N N . VAL A 1 98 ? -0.821 23.469 0.956 1 97.88 98 VAL A N 1
ATOM 720 C CA . VAL A 1 98 ? -2.088 24.188 0.844 1 97.88 98 VAL A CA 1
ATOM 721 C C . VAL A 1 98 ? -2.236 24.766 -0.564 1 97.88 98 VAL A C 1
ATOM 723 O O . VAL A 1 98 ? -3.336 24.781 -1.12 1 97.88 98 VAL A O 1
ATOM 726 N N . ASP A 1 99 ? -1.127 25.156 -1.157 1 96.81 99 ASP A N 1
ATOM 727 C CA . ASP A 1 99 ? -1.144 25.734 -2.496 1 96.81 99 ASP A CA 1
ATOM 728 C C . ASP A 1 99 ? -1.639 24.734 -3.527 1 96.81 99 ASP A C 1
ATOM 730 O O . ASP A 1 99 ? -2.176 25.109 -4.57 1 96.81 99 ASP A O 1
ATOM 734 N N . ASP A 1 100 ? -1.516 23.484 -3.268 1 96.62 100 ASP A N 1
ATOM 735 C CA . ASP A 1 100 ? -1.895 22.438 -4.219 1 96.62 100 ASP A CA 1
ATOM 736 C C . ASP A 1 100 ? -3.391 22.141 -4.141 1 96.62 100 ASP A C 1
ATOM 738 O O . ASP A 1 100 ? -3.928 21.406 -4.973 1 96.62 100 ASP A O 1
ATOM 742 N N . ILE A 1 101 ? -4.141 22.688 -3.156 1 96.75 101 ILE A N 1
ATOM 743 C CA . ILE A 1 101 ? -5.559 22.391 -2.961 1 96.75 101 ILE A CA 1
ATOM 744 C C . ILE A 1 101 ? -6.355 22.859 -4.18 1 96.75 101 ILE A C 1
ATOM 746 O O . ILE A 1 101 ? -7.246 22.156 -4.652 1 96.75 101 ILE A O 1
ATOM 750 N N . GLN A 1 102 ? -5.961 23.938 -4.734 1 94.31 102 GLN A N 1
ATOM 751 C CA . GLN A 1 102 ? -6.699 24.5 -5.855 1 94.31 102 GLN A CA 1
ATOM 752 C C . GLN A 1 102 ? -6.609 23.609 -7.086 1 94.31 102 GLN A C 1
ATOM 754 O O . GLN A 1 102 ? -7.543 23.547 -7.891 1 94.31 102 GLN A O 1
ATOM 759 N N . LYS A 1 103 ? -5.504 22.938 -7.23 1 95 103 LYS A N 1
ATOM 760 C CA . LYS A 1 103 ? -5.324 22.016 -8.344 1 95 103 LYS A CA 1
ATOM 761 C C . LYS A 1 103 ? -6.07 20.703 -8.102 1 95 103 LYS A C 1
ATOM 763 O O . LYS A 1 103 ? -6.191 19.875 -9 1 95 103 LYS A O 1
ATOM 768 N N . ASN A 1 104 ? -6.582 20.547 -6.844 1 97 104 ASN A N 1
ATOM 769 C CA . ASN A 1 104 ? -7.164 19.281 -6.41 1 97 104 ASN A CA 1
ATOM 770 C C . ASN A 1 104 ? -8.523 19.484 -5.742 1 97 104 ASN A C 1
ATOM 772 O O . ASN A 1 104 ? -8.82 18.859 -4.727 1 97 104 ASN A O 1
ATOM 776 N N . ILE A 1 105 ? -9.281 20.328 -6.332 1 94.88 105 ILE A N 1
ATOM 777 C CA . ILE A 1 105 ? -10.516 20.797 -5.723 1 94.88 105 ILE A CA 1
ATOM 778 C C . ILE A 1 105 ? -11.539 19.656 -5.691 1 94.88 105 ILE A C 1
ATOM 780 O O . ILE A 1 105 ? -12.531 19.734 -4.957 1 94.88 105 ILE A O 1
ATOM 784 N N . ASN A 1 106 ? -11.328 18.594 -6.457 1 96.12 106 ASN A N 1
ATOM 785 C CA . ASN A 1 106 ? -12.281 17.484 -6.52 1 96.12 106 ASN A CA 1
ATOM 786 C C . ASN A 1 106 ? -12.18 16.578 -5.289 1 96.12 106 ASN A C 1
ATOM 788 O O . ASN A 1 106 ? -13.055 15.742 -5.059 1 96.12 106 ASN A O 1
ATOM 792 N N . PHE A 1 107 ? -11.172 16.703 -4.48 1 98.19 107 PHE A N 1
ATOM 793 C CA . PHE A 1 107 ? -11.047 15.953 -3.234 1 98.19 107 PHE A CA 1
ATOM 794 C C . PHE A 1 107 ? -11.805 16.641 -2.107 1 98.19 107 PHE A C 1
ATOM 796 O O . PHE A 1 107 ? -11.742 17.875 -1.977 1 98.19 107 PHE A O 1
ATOM 803 N N . ALA A 1 108 ? -12.445 15.852 -1.373 1 98.5 108 ALA A N 1
ATOM 804 C CA . ALA A 1 108 ? -13.266 16.391 -0.288 1 98.5 108 ALA A CA 1
ATOM 805 C C . ALA A 1 108 ? -12.398 16.812 0.894 1 98.5 108 ALA A C 1
ATOM 807 O O . ALA A 1 108 ? -12.758 17.734 1.63 1 98.5 108 ALA A O 1
ATOM 808 N N . GLU A 1 109 ? -11.297 16.078 1.17 1 98.69 109 GLU A N 1
ATOM 809 C CA . GLU A 1 109 ? -10.336 16.406 2.221 1 98.69 109 GLU A CA 1
ATOM 810 C C . GLU A 1 109 ? -8.906 16.281 1.711 1 98.69 109 GLU A C 1
ATOM 812 O O . GLU A 1 109 ? -8.641 15.578 0.736 1 98.69 109 GLU A O 1
ATOM 817 N N . HIS A 1 110 ? -8.07 17.031 2.396 1 98.81 110 HIS A N 1
ATOM 818 C CA . HIS A 1 110 ? -6.637 17.016 2.113 1 98.81 110 HIS A CA 1
ATOM 819 C C . HIS A 1 110 ? -5.832 16.703 3.365 1 98.81 110 HIS A C 1
ATOM 821 O O . HIS A 1 110 ? -5.93 17.406 4.371 1 98.81 110 HIS A O 1
ATOM 827 N N . TRP A 1 111 ? -5.055 15.586 3.234 1 98.88 111 TRP A N 1
ATOM 828 C CA . TRP A 1 111 ? -4.246 15.164 4.371 1 98.88 111 TRP A CA 1
ATOM 829 C C . TRP A 1 111 ? -2.758 15.312 4.066 1 98.88 111 TRP A C 1
ATOM 831 O O . TRP A 1 111 ? -2.266 14.789 3.064 1 98.88 111 TRP A O 1
ATOM 841 N N . GLY A 1 112 ? -2.066 16.094 4.887 1 98.62 112 GLY A N 1
ATOM 842 C CA . GLY A 1 112 ? -0.616 16.016 4.941 1 98.62 112 GLY A CA 1
ATOM 843 C C . GLY A 1 112 ? -0.108 15.023 5.973 1 98.62 112 GLY A C 1
ATOM 844 O O . GLY A 1 112 ? -0.71 14.859 7.035 1 98.62 112 GLY A O 1
ATOM 845 N N . VAL A 1 113 ? 0.971 14.336 5.648 1 98.69 113 VAL A N 1
ATOM 846 C CA . VAL A 1 113 ? 1.532 13.336 6.555 1 98.69 113 VAL A CA 1
ATOM 847 C C . VAL A 1 113 ? 3.041 13.531 6.668 1 98.69 113 VAL A C 1
ATOM 849 O O . VAL A 1 113 ? 3.732 13.695 5.66 1 98.69 113 VAL A O 1
ATOM 852 N N . GLY A 1 114 ? 3.486 13.508 7.922 1 97.69 114 GLY A N 1
ATOM 853 C CA . GLY A 1 114 ? 4.93 13.484 8.109 1 97.69 114 GLY A CA 1
ATOM 854 C C . GLY A 1 114 ? 5.426 14.562 9.055 1 97.69 114 GLY A C 1
ATOM 855 O O . GLY A 1 114 ? 4.629 15.312 9.617 1 97.69 114 GLY A O 1
ATOM 856 N N . GLY A 1 115 ? 6.777 14.617 9.234 1 97.44 115 GLY A N 1
ATOM 857 C CA . GLY A 1 115 ? 7.395 15.531 10.188 1 97.44 115 GLY A CA 1
ATOM 858 C C . GLY A 1 115 ? 7.223 15.094 11.625 1 97.44 115 GLY A C 1
ATOM 859 O O . GLY A 1 115 ? 6.301 14.344 11.953 1 97.44 115 GLY A O 1
ATOM 860 N N . THR A 1 116 ? 8.078 15.562 12.508 1 97.56 116 THR A N 1
ATOM 861 C CA . THR A 1 116 ? 8.047 15.172 13.914 1 97.56 116 THR A CA 1
ATOM 862 C C . THR A 1 116 ? 6.996 15.969 14.672 1 97.56 116 THR A C 1
ATOM 864 O O . THR A 1 116 ? 6.457 15.5 15.68 1 97.56 116 THR A O 1
ATOM 867 N N . ARG A 1 117 ? 6.797 17.156 14.242 1 98.19 117 ARG A N 1
ATOM 868 C CA . ARG A 1 117 ? 5.824 18.094 14.797 1 98.19 117 ARG A CA 1
ATOM 869 C C . ARG A 1 117 ? 5.531 19.219 13.82 1 98.19 117 ARG A C 1
ATOM 871 O O . ARG A 1 117 ? 6.211 19.359 12.797 1 98.19 117 ARG A O 1
ATOM 878 N N . LEU A 1 118 ? 4.457 20 14.133 1 98.56 118 LEU A N 1
ATOM 879 C CA . LEU A 1 118 ? 4.168 21.234 13.406 1 98.56 118 LEU A CA 1
ATOM 880 C C . LEU A 1 118 ? 4.73 22.438 14.141 1 98.56 118 LEU A C 1
ATOM 882 O O . LEU A 1 118 ? 4.559 22.578 15.352 1 98.56 118 LEU A O 1
ATOM 886 N N . THR A 1 119 ? 5.465 23.297 13.398 1 98.69 119 THR A N 1
ATOM 887 C CA . THR A 1 119 ? 5.793 24.594 13.977 1 98.69 119 THR A CA 1
ATOM 888 C C . THR A 1 119 ? 4.547 25.469 14.102 1 98.69 119 THR A C 1
ATOM 890 O O . THR A 1 119 ? 3.512 25.156 13.508 1 98.69 119 THR A O 1
ATOM 893 N N . LYS A 1 120 ? 4.742 26.531 14.867 1 98.44 120 LYS A N 1
ATOM 894 C CA . LYS A 1 120 ? 3.625 27.453 15.023 1 98.44 120 LYS A CA 1
ATOM 895 C C . LYS A 1 120 ? 3.191 28.031 13.68 1 98.44 120 LYS A C 1
ATOM 897 O O . LYS A 1 120 ? 1.995 28.156 13.406 1 98.44 120 LYS A O 1
ATOM 902 N N . GLY A 1 121 ? 4.137 28.375 12.867 1 98.56 121 GLY A N 1
ATOM 903 C CA . GLY A 1 121 ? 3.84 28.891 11.539 1 98.56 121 GLY A CA 1
ATOM 904 C C . GLY A 1 121 ? 3.086 27.891 10.672 1 98.56 121 GLY A C 1
ATOM 905 O O . GLY A 1 121 ? 2.154 28.281 9.953 1 98.56 121 GLY A O 1
ATOM 906 N N . ALA A 1 122 ? 3.477 26.672 10.695 1 98.75 122 ALA A N 1
ATOM 907 C CA . ALA A 1 122 ? 2.791 25.625 9.93 1 98.75 122 ALA A CA 1
ATOM 908 C C . ALA A 1 122 ? 1.35 25.469 10.398 1 98.75 122 ALA A C 1
ATOM 910 O O . ALA A 1 122 ? 0.432 25.344 9.586 1 98.75 122 ALA A O 1
ATOM 911 N N . GLN A 1 123 ? 1.163 25.516 11.703 1 98.56 123 GLN A N 1
ATOM 912 C CA . GLN A 1 123 ? -0.17 25.375 12.281 1 98.56 123 GLN A CA 1
ATOM 913 C C . GLN A 1 123 ? -1.097 26.484 11.805 1 98.56 123 GLN A C 1
ATOM 915 O O . GLN A 1 123 ? -2.25 26.234 11.453 1 98.56 123 GLN A O 1
ATOM 920 N N . GLU A 1 124 ? -0.558 27.625 11.766 1 98.5 124 GLU A N 1
ATOM 921 C CA . GLU A 1 124 ? -1.348 28.766 11.336 1 98.5 124 GLU A CA 1
ATOM 922 C C . GLU A 1 124 ? -1.78 28.625 9.883 1 98.5 124 GLU A C 1
ATOM 924 O O . GLU A 1 124 ? -2.924 28.938 9.539 1 98.5 124 GLU A O 1
ATOM 929 N N . VAL A 1 125 ? -0.896 28.203 9.062 1 98.56 125 VAL A N 1
ATOM 930 C CA . VAL A 1 125 ? -1.185 28.016 7.641 1 98.56 125 VAL A CA 1
ATOM 931 C C . VAL A 1 125 ? -2.311 26.984 7.48 1 98.56 125 VAL A C 1
ATOM 933 O O . VAL A 1 125 ? -3.262 27.219 6.73 1 98.56 125 VAL A O 1
ATOM 936 N N . LEU A 1 126 ? -2.277 25.906 8.18 1 98.38 126 LEU A N 1
ATOM 937 C CA . LEU A 1 126 ? -3.242 24.812 8.062 1 98.38 126 LEU A CA 1
ATOM 938 C C . LEU A 1 126 ? -4.602 25.234 8.617 1 98.38 126 LEU A C 1
ATOM 940 O O . LEU A 1 126 ? -5.641 24.859 8.07 1 98.38 126 LEU A O 1
ATOM 944 N N . GLU A 1 127 ? -4.535 25.969 9.711 1 97.88 127 GLU A N 1
ATOM 945 C CA . GLU A 1 127 ? -5.777 26.484 10.281 1 97.88 127 GLU A CA 1
ATOM 946 C C . GLU A 1 127 ? -6.508 27.391 9.289 1 97.88 127 GLU A C 1
ATOM 948 O O . GLU A 1 127 ? -7.727 27.266 9.117 1 97.88 127 GLU A O 1
ATOM 953 N N . LYS A 1 128 ? -5.797 28.234 8.625 1 97.44 128 LYS A N 1
ATOM 954 C CA . LYS A 1 128 ? -6.391 29.141 7.641 1 97.44 128 LYS A CA 1
ATOM 955 C C . LYS A 1 128 ? -6.918 28.375 6.434 1 97.44 128 LYS A C 1
ATOM 957 O O . LYS A 1 128 ? -7.941 28.75 5.855 1 97.44 128 LYS A O 1
ATOM 962 N N . ALA A 1 129 ? -6.258 27.328 6.051 1 97.56 129 ALA A N 1
ATOM 963 C CA . ALA A 1 129 ? -6.645 26.516 4.898 1 97.56 129 ALA A CA 1
ATOM 964 C C . ALA A 1 129 ? -8.008 25.875 5.113 1 97.56 129 ALA A C 1
ATOM 966 O O . ALA A 1 129 ? -8.75 25.625 4.156 1 97.56 129 ALA A O 1
ATOM 967 N N . ASN A 1 130 ? -8.352 25.641 6.387 1 95.88 130 ASN A N 1
ATOM 968 C CA . ASN A 1 130 ? -9.602 24.969 6.711 1 95.88 130 ASN A CA 1
ATOM 969 C C . ASN A 1 130 ? -10.812 25.828 6.391 1 95.88 130 ASN A C 1
ATOM 971 O O . ASN A 1 130 ? -11.938 25.344 6.348 1 95.88 130 ASN A O 1
ATOM 975 N N . GLU A 1 131 ? -10.562 27.062 6.098 1 93.06 131 GLU A N 1
ATOM 976 C CA . GLU A 1 131 ? -11.625 27.953 5.645 1 93.06 131 GLU A CA 1
ATOM 977 C C . GLU A 1 131 ? -12 27.688 4.191 1 93.06 131 GLU A C 1
ATOM 979 O O . GLU A 1 131 ? -13.102 28.016 3.75 1 93.06 131 GLU A O 1
ATOM 984 N N . VAL A 1 132 ? -11.094 27.094 3.459 1 91.06 132 VAL A N 1
ATOM 985 C CA . VAL A 1 132 ? -11.266 26.859 2.031 1 91.06 132 VAL A CA 1
ATOM 986 C C . VAL A 1 132 ? -11.68 25.406 1.802 1 91.06 132 VAL A C 1
ATOM 988 O O . VAL A 1 132 ? -12.609 25.141 1.035 1 91.06 132 VAL A O 1
ATOM 991 N N . ALA A 1 133 ? -11.023 24.484 2.494 1 95.81 133 ALA A N 1
ATOM 992 C CA . ALA A 1 133 ? -11.297 23.047 2.418 1 95.81 133 ALA A CA 1
ATOM 993 C C . ALA A 1 133 ? -10.836 22.328 3.686 1 95.81 133 ALA A C 1
ATOM 995 O O . ALA A 1 133 ? -9.938 22.812 4.387 1 95.81 133 ALA A O 1
ATOM 996 N N . PRO A 1 134 ? -11.5 21.203 3.994 1 97.38 134 PRO A N 1
ATOM 997 C CA . PRO A 1 134 ? -11.023 20.438 5.152 1 97.38 134 PRO A CA 1
ATOM 998 C C . PRO A 1 134 ? -9.586 19.953 4.984 1 97.38 134 PRO A C 1
ATOM 1000 O O . PRO A 1 134 ? -9.273 19.281 3.992 1 97.38 134 PRO A O 1
ATOM 1003 N N . VAL A 1 135 ? -8.766 20.297 5.941 1 98.31 135 VAL A N 1
ATOM 1004 C CA . VAL A 1 135 ? -7.348 19.938 5.914 1 98.31 135 VAL A CA 1
ATOM 1005 C C . VAL A 1 135 ? -6.953 19.297 7.246 1 98.31 135 VAL A C 1
ATOM 1007 O O . VAL A 1 135 ? -7.41 19.734 8.305 1 98.31 135 VAL A O 1
ATOM 1010 N N . LYS A 1 136 ? -6.148 18.219 7.117 1 98.06 136 LYS A N 1
ATOM 1011 C CA . LYS A 1 136 ? -5.555 17.562 8.273 1 98.06 136 LYS A CA 1
ATOM 1012 C C . LYS A 1 136 ? -4.062 17.328 8.07 1 98.06 136 LYS A C 1
ATOM 1014 O O . LYS A 1 136 ? -3.598 17.203 6.934 1 98.06 136 LYS A O 1
ATOM 1019 N N . TRP A 1 137 ? -3.377 17.406 9.188 1 98.75 137 TRP A N 1
ATOM 1020 C CA . TRP A 1 137 ? -1.981 16.984 9.156 1 98.75 137 TRP A CA 1
ATOM 1021 C C . TRP A 1 137 ? -1.706 15.938 10.227 1 98.75 137 TRP A C 1
ATOM 1023 O O . TRP A 1 137 ? -1.949 16.172 11.414 1 98.75 137 TRP A O 1
ATOM 1033 N N . TYR A 1 138 ? -1.265 14.781 9.82 1 98.81 138 TYR A N 1
ATOM 1034 C CA . TYR A 1 138 ? -0.828 13.727 10.742 1 98.81 138 TYR A CA 1
ATOM 1035 C C . TYR A 1 138 ? 0.693 13.648 10.797 1 98.81 138 TYR A C 1
ATOM 1037 O O . TYR A 1 138 ? 1.338 13.266 9.82 1 98.81 138 TYR A O 1
ATOM 1045 N N . THR A 1 139 ? 1.27 14.008 11.953 1 98.69 139 THR A N 1
ATOM 1046 C CA . THR A 1 139 ? 2.713 13.93 12.133 1 98.69 139 THR A CA 1
ATOM 1047 C C . THR A 1 139 ? 3.162 12.469 12.242 1 98.69 139 THR A C 1
ATOM 1049 O O . THR A 1 139 ? 2.33 11.562 12.312 1 98.69 139 THR A O 1
ATOM 1052 N N . ALA A 1 140 ? 4.477 12.281 12.25 1 98.31 140 ALA A N 1
ATOM 1053 C CA . ALA A 1 140 ? 5.012 10.93 12.344 1 98.31 140 ALA A CA 1
ATOM 1054 C C . ALA A 1 140 ? 4.523 10.227 13.609 1 98.31 140 ALA A C 1
ATOM 1056 O O . ALA A 1 140 ? 4.078 9.078 13.555 1 98.31 140 ALA A O 1
ATOM 1057 N N . PRO A 1 141 ? 4.52 10.891 14.773 1 98.31 141 PRO A N 1
ATOM 1058 C CA . PRO A 1 141 ? 3.965 10.242 15.961 1 98.31 141 PRO A CA 1
ATOM 1059 C C . PRO A 1 141 ? 2.473 9.945 15.82 1 98.31 141 PRO A C 1
ATOM 1061 O O . PRO A 1 141 ? 1.996 8.914 16.312 1 98.31 141 PRO A O 1
ATOM 1064 N N . ASP A 1 142 ? 1.737 10.844 15.211 1 98.75 142 ASP A N 1
ATOM 1065 C CA . ASP A 1 142 ? 0.318 10.594 14.977 1 98.75 142 ASP A CA 1
ATOM 1066 C C . ASP A 1 142 ? 0.111 9.328 14.148 1 98.75 142 ASP A C 1
ATOM 1068 O O . ASP A 1 142 ? -0.707 8.477 14.5 1 98.75 142 ASP A O 1
ATOM 1072 N N . MET A 1 143 ? 0.87 9.211 13.039 1 98.69 143 MET A N 1
ATOM 1073 C CA . MET A 1 143 ? 0.75 8.07 12.133 1 98.69 143 MET A CA 1
ATOM 1074 C C . MET A 1 143 ? 1.112 6.773 12.844 1 98.69 143 MET A C 1
ATOM 1076 O O . MET A 1 143 ? 0.522 5.727 12.57 1 98.69 143 MET A O 1
ATOM 1080 N N . GLU A 1 144 ? 2.107 6.914 13.688 1 98.44 144 GLU A N 1
ATOM 1081 C CA . GLU A 1 144 ? 2.482 5.727 14.453 1 98.44 144 GLU A CA 1
ATOM 1082 C C . GLU A 1 144 ? 1.347 5.277 15.367 1 98.44 144 GLU A C 1
ATOM 1084 O O . GLU A 1 144 ? 1.107 4.078 15.531 1 98.44 144 GLU A O 1
ATOM 1089 N N . ARG A 1 145 ? 0.662 6.176 16 1 98.62 145 ARG A N 1
ATOM 1090 C CA . ARG A 1 145 ? -0.487 5.848 16.828 1 98.62 145 ARG A CA 1
ATOM 1091 C C . ARG A 1 145 ? -1.597 5.199 16.016 1 98.62 145 ARG A C 1
ATOM 1093 O O . ARG A 1 145 ? -2.205 4.219 16.453 1 98.62 145 ARG A O 1
ATOM 1100 N N . ILE A 1 146 ? -1.856 5.777 14.875 1 98.81 146 ILE A N 1
ATOM 1101 C CA . ILE A 1 146 ? -2.85 5.215 13.969 1 98.81 146 ILE A CA 1
ATOM 1102 C C . ILE A 1 146 ? -2.43 3.807 13.547 1 98.81 146 ILE A C 1
ATOM 1104 O O . ILE A 1 146 ? -3.23 2.871 13.602 1 98.81 146 ILE A O 1
ATOM 1108 N N . GLN A 1 147 ? -1.186 3.691 13.148 1 98.62 147 GLN A N 1
ATOM 1109 C CA . GLN A 1 147 ? -0.604 2.424 12.719 1 98.62 147 GLN A CA 1
ATOM 1110 C C . GLN A 1 147 ? -0.792 1.345 13.773 1 98.62 147 GLN A C 1
ATOM 1112 O O . GLN A 1 147 ? -1.112 0.199 13.453 1 98.62 147 GLN A O 1
ATOM 1117 N N . ALA A 1 148 ? -0.624 1.686 15.031 1 98.19 148 ALA A N 1
ATOM 1118 C CA . ALA A 1 148 ? -0.705 0.747 16.141 1 98.19 148 ALA A CA 1
ATOM 1119 C C . ALA A 1 148 ? -2.107 0.157 16.266 1 98.19 148 ALA A C 1
ATOM 1121 O O . ALA A 1 148 ? -2.277 -0.963 16.75 1 98.19 148 ALA A O 1
ATOM 1122 N N . GLN A 1 149 ? -3.102 0.827 15.836 1 98.25 149 GLN A N 1
ATOM 1123 C CA . GLN A 1 149 ? -4.488 0.38 15.945 1 98.25 149 GLN A CA 1
ATOM 1124 C C . GLN A 1 149 ? -4.879 -0.5 14.766 1 98.25 149 GLN A C 1
ATOM 1126 O O . GLN A 1 149 ? -5.918 -1.16 14.789 1 98.25 149 GLN A O 1
ATOM 1131 N N . TYR A 1 150 ? -4.043 -0.491 13.75 1 98.06 150 TYR A N 1
ATOM 1132 C CA . TYR A 1 150 ? -4.328 -1.253 12.539 1 98.06 150 TYR A CA 1
ATOM 1133 C C . TYR A 1 150 ? -3.117 -2.08 12.125 1 98.06 150 TYR A C 1
ATOM 1135 O O . TYR A 1 150 ? -2.547 -1.86 11.055 1 98.06 150 TYR A O 1
ATOM 1143 N N . PRO A 1 151 ? -2.77 -3.029 12.906 1 97.38 151 PRO A N 1
ATOM 1144 C CA . PRO A 1 151 ? -1.6 -3.854 12.602 1 97.38 151 PRO A CA 1
ATOM 1145 C C . PRO A 1 151 ? -1.781 -4.684 11.328 1 97.38 151 PRO A C 1
ATOM 1147 O O . PRO A 1 151 ? -2.914 -4.941 10.914 1 97.38 151 PRO A O 1
ATOM 1150 N N . ALA A 1 152 ? -0.648 -5.004 10.719 1 97.19 152 ALA A N 1
ATOM 1151 C CA . ALA A 1 152 ? -0.701 -5.945 9.602 1 97.19 152 ALA A CA 1
ATOM 1152 C C . ALA A 1 152 ? -1.364 -7.254 10.023 1 97.19 152 ALA A C 1
ATOM 1154 O O . ALA A 1 152 ? -1.13 -7.75 11.133 1 97.19 152 ALA A O 1
ATOM 1155 N N . VAL A 1 153 ? -2.139 -7.777 9.188 1 97.12 153 VAL A N 1
ATOM 1156 C CA . VAL A 1 153 ? -2.805 -9.055 9.398 1 97.12 153 VAL A CA 1
ATOM 1157 C C . VAL A 1 153 ? -2.123 -10.141 8.562 1 97.12 153 VAL A C 1
ATOM 1159 O O . VAL A 1 153 ? -1.832 -9.922 7.383 1 97.12 153 VAL A O 1
ATOM 1162 N N . PRO A 1 154 ? -1.819 -11.32 9.312 1 97.5 154 PRO A N 1
ATOM 1163 C CA . PRO A 1 154 ? -1.294 -12.398 8.469 1 97.5 154 PRO A CA 1
ATOM 1164 C C . PRO A 1 154 ? -2.152 -12.648 7.23 1 97.5 154 PRO A C 1
ATOM 1166 O O . PRO A 1 154 ? -3.379 -12.727 7.332 1 97.5 154 PRO A O 1
ATOM 1169 N N . PHE A 1 155 ? -1.48 -12.734 6.055 1 97.75 155 PHE A N 1
ATOM 1170 C CA . PHE A 1 155 ? -2.209 -12.789 4.793 1 97.75 155 PHE A CA 1
ATOM 1171 C C . PHE A 1 155 ? -3.191 -13.953 4.781 1 97.75 155 PHE A C 1
ATOM 1173 O O . PHE A 1 155 ? -4.266 -13.852 4.18 1 97.75 155 PHE A O 1
ATOM 1180 N N . THR A 1 156 ? -2.959 -15.039 5.504 1 97 156 THR A N 1
ATOM 1181 C CA . THR A 1 156 ? -3.822 -16.219 5.547 1 97 156 THR A CA 1
ATOM 1182 C C . THR A 1 156 ? -5.09 -15.922 6.348 1 97 156 THR A C 1
ATOM 1184 O O . THR A 1 156 ? -6.051 -16.688 6.301 1 97 156 THR A O 1
ATOM 1187 N N . GLU A 1 157 ? -5.125 -14.766 7.059 1 95.81 157 GLU A N 1
ATOM 1188 C CA . GLU A 1 157 ? -6.219 -14.508 7.988 1 95.81 157 GLU A CA 1
ATOM 1189 C C . GLU A 1 157 ? -7.051 -13.305 7.543 1 95.81 157 GLU A C 1
ATOM 1191 O O . GLU A 1 157 ? -8.008 -12.922 8.219 1 95.81 157 GLU A O 1
ATOM 1196 N N . ILE A 1 158 ? -6.754 -12.703 6.457 1 92.94 158 ILE A N 1
ATOM 1197 C CA . ILE A 1 158 ? -7.363 -11.43 6.109 1 92.94 158 ILE A CA 1
ATOM 1198 C C . ILE A 1 158 ? -8.859 -11.625 5.855 1 92.94 158 ILE A C 1
ATOM 1200 O O . ILE A 1 158 ? -9.656 -10.711 6.082 1 92.94 158 ILE A O 1
ATOM 1204 N N . ASN A 1 159 ? -9.266 -12.836 5.453 1 88.69 159 ASN A N 1
ATOM 1205 C CA . ASN A 1 159 ? -10.672 -13.094 5.16 1 88.69 159 ASN A CA 1
ATOM 1206 C C . ASN A 1 159 ? -11.461 -13.406 6.426 1 88.69 159 ASN A C 1
ATOM 1208 O O . ASN A 1 159 ? -12.695 -13.492 6.391 1 88.69 159 ASN A O 1
ATOM 1212 N N . ASN A 1 160 ? -10.781 -13.5 7.5 1 87.94 160 ASN A N 1
ATOM 1213 C CA . ASN A 1 160 ? -11.438 -13.828 8.766 1 87.94 160 ASN A CA 1
ATOM 1214 C C . ASN A 1 160 ? -11.711 -12.578 9.594 1 87.94 160 ASN A C 1
ATOM 1216 O O . ASN A 1 160 ? -12.344 -12.656 10.648 1 87.94 160 ASN A O 1
ATOM 1220 N N . ILE A 1 161 ? -11.281 -11.531 9.094 1 86.06 161 ILE A N 1
ATOM 1221 C CA . ILE A 1 161 ? -11.445 -10.297 9.844 1 86.06 161 ILE A CA 1
ATOM 1222 C C . ILE A 1 161 ? -12.914 -9.867 9.82 1 86.06 161 ILE A C 1
ATOM 1224 O O . ILE A 1 161 ? -13.539 -9.844 8.758 1 86.06 161 ILE A O 1
ATOM 1228 N N . GLY A 1 162 ? -13.398 -9.531 10.969 1 71.88 162 GLY A N 1
ATOM 1229 C CA . GLY A 1 162 ? -14.781 -9.102 11.125 1 71.88 162 GLY A CA 1
ATOM 1230 C C . GLY A 1 162 ? -15.75 -10.266 11.281 1 71.88 162 GLY A C 1
ATOM 1231 O O . GLY A 1 162 ? -16.938 -10.055 11.523 1 71.88 162 GLY A O 1
ATOM 1232 N N . LYS A 1 163 ? -15.398 -11.617 10.852 1 65.44 163 LYS A N 1
ATOM 1233 C CA . LYS A 1 163 ? -16.297 -12.75 11.016 1 65.44 163 LYS A CA 1
ATOM 1234 C C . LYS A 1 163 ? -16.422 -13.148 12.484 1 65.44 163 LYS A C 1
ATOM 1236 O O . LYS A 1 163 ? -17.203 -14.039 12.82 1 65.44 163 LYS A O 1
ATOM 1241 N N . LYS A 1 164 ? -15.742 -12.836 13.398 1 49.34 164 LYS A N 1
ATOM 1242 C CA . LYS A 1 164 ? -15.969 -13.406 14.719 1 49.34 164 LYS A CA 1
ATOM 1243 C C . LYS A 1 164 ? -17.453 -13.422 15.07 1 49.34 164 LYS A C 1
ATOM 1245 O O . LYS A 1 164 ? -17.938 -14.352 15.719 1 49.34 164 LYS A O 1
ATOM 1250 N N . ASN A 1 165 ? -18.172 -12.297 15.266 1 40.56 165 ASN A N 1
ATOM 1251 C CA . ASN A 1 165 ? -19.359 -12.406 16.109 1 40.56 165 ASN A CA 1
ATOM 1252 C C . ASN A 1 165 ? -20.469 -13.211 15.438 1 40.56 165 ASN A C 1
ATOM 1254 O O . ASN A 1 165 ? -21.625 -13.117 15.828 1 40.56 165 ASN A O 1
ATOM 1258 N N . GLU A 1 166 ? -20.391 -13.578 14.344 1 33.97 166 GLU A N 1
ATOM 1259 C CA . GLU A 1 166 ? -21.594 -14.281 13.93 1 33.97 166 GLU A CA 1
ATOM 1260 C C . GLU A 1 166 ? -21.594 -15.719 14.422 1 33.97 166 GLU A C 1
ATOM 1262 O O . GLU A 1 166 ? -21.672 -16.656 13.625 1 33.97 166 GLU A O 1
ATOM 1267 N N . LYS A 1 167 ? -20.984 -16.031 15.438 1 29.8 167 LYS A N 1
ATOM 1268 C CA . LYS A 1 167 ? -21.422 -17.234 16.125 1 29.8 167 LYS A CA 1
ATOM 1269 C C . LYS A 1 167 ? -22.719 -17 16.891 1 29.8 167 LYS A C 1
ATOM 1271 O O . LYS A 1 167 ? -22.844 -16 17.609 1 29.8 167 LYS A O 1
ATOM 1276 N N . MET B 1 1 ? -21.125 -2.785 -0.736 1 50.34 1 MET B N 1
ATOM 1277 C CA . MET B 1 1 ? -20.312 -3.656 -1.588 1 50.34 1 MET B CA 1
ATOM 1278 C C . MET B 1 1 ? -20.625 -5.125 -1.31 1 50.34 1 MET B C 1
ATOM 1280 O O . MET B 1 1 ? -20.969 -5.488 -0.182 1 50.34 1 MET B O 1
ATOM 1284 N N . SER B 1 2 ? -20.75 -5.984 -2.395 1 59.34 2 SER B N 1
ATOM 1285 C CA . SER B 1 2 ? -21.016 -7.406 -2.197 1 59.34 2 SER B CA 1
ATOM 1286 C C . SER B 1 2 ? -19.922 -8.07 -1.367 1 59.34 2 SER B C 1
ATOM 1288 O O . SER B 1 2 ? -18.828 -7.516 -1.219 1 59.34 2 SER B O 1
ATOM 1290 N N . LYS B 1 3 ? -20.219 -9.086 -0.597 1 64.56 3 LYS B N 1
ATOM 1291 C CA . LYS B 1 3 ? -19.266 -9.852 0.204 1 64.56 3 LYS B CA 1
ATOM 1292 C C . LYS B 1 3 ? -18.031 -10.211 -0.605 1 64.56 3 LYS B C 1
ATOM 1294 O O . LYS B 1 3 ? -16.906 -10.133 -0.097 1 64.56 3 LYS B O 1
ATOM 1299 N N . ASN B 1 4 ? -18.219 -10.531 -1.807 1 68.94 4 ASN B N 1
ATOM 1300 C CA . ASN B 1 4 ? -17.125 -10.906 -2.686 1 68.94 4 ASN B CA 1
ATOM 1301 C C . ASN B 1 4 ? -16.25 -9.695 -3.043 1 68.94 4 ASN B C 1
ATOM 1303 O O . ASN B 1 4 ? -15.031 -9.805 -3.127 1 68.94 4 ASN B O 1
ATOM 1307 N N . SER B 1 5 ? -16.891 -8.602 -3.158 1 78.06 5 SER B N 1
ATOM 1308 C CA . SER B 1 5 ? -16.156 -7.375 -3.467 1 78.06 5 SER B CA 1
ATOM 1309 C C . SER B 1 5 ? -15.281 -6.941 -2.293 1 78.06 5 SER B C 1
ATOM 1311 O O . SER B 1 5 ? -14.156 -6.484 -2.486 1 78.06 5 SER B O 1
ATOM 1313 N N . GLU B 1 6 ? -15.742 -7.336 -1.163 1 86.81 6 GLU B N 1
ATOM 1314 C CA . GLU B 1 6 ? -14.984 -6.988 0.032 1 86.81 6 GL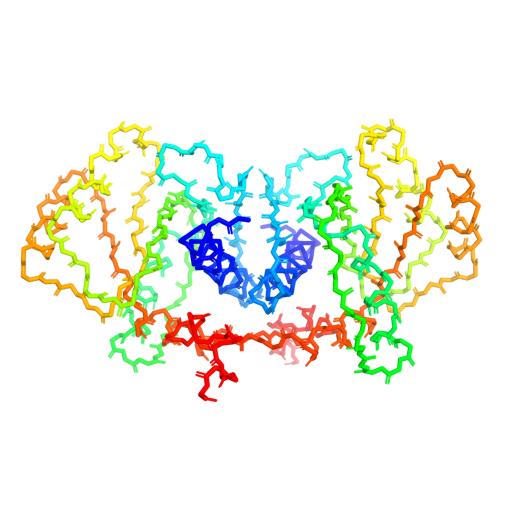U B CA 1
ATOM 1315 C C . GLU B 1 6 ? -13.781 -7.914 0.214 1 86.81 6 GLU B C 1
ATOM 1317 O O . GLU B 1 6 ? -12.703 -7.473 0.618 1 86.81 6 GLU B O 1
ATOM 1322 N N . LYS B 1 7 ? -13.984 -9.141 -0.153 1 89.25 7 LYS B N 1
ATOM 1323 C CA . LYS B 1 7 ? -12.867 -10.078 -0.085 1 89.25 7 LYS B CA 1
ATOM 1324 C C . LYS B 1 7 ? -11.758 -9.688 -1.056 1 89.25 7 LYS B C 1
ATOM 1326 O O . LYS B 1 7 ? -10.578 -9.727 -0.704 1 89.25 7 LYS B O 1
ATOM 1331 N N . GLY B 1 8 ? -12.164 -9.336 -2.279 1 93.62 8 GLY B N 1
ATOM 1332 C CA . GLY B 1 8 ? -11.195 -8.867 -3.26 1 93.62 8 GLY B CA 1
ATOM 1333 C C . GLY B 1 8 ? -10.469 -7.609 -2.828 1 93.62 8 GLY B C 1
ATOM 1334 O O . GLY B 1 8 ? -9.25 -7.516 -2.969 1 93.62 8 GLY B O 1
ATOM 1335 N N . ARG B 1 9 ? -11.234 -6.73 -2.309 1 95.19 9 ARG B N 1
ATOM 1336 C CA . ARG B 1 9 ? -10.664 -5.473 -1.837 1 95.19 9 ARG B CA 1
ATOM 1337 C C . ARG B 1 9 ? -9.648 -5.715 -0.725 1 95.19 9 ARG B C 1
ATOM 1339 O O . ARG B 1 9 ? -8.523 -5.207 -0.78 1 95.19 9 ARG B O 1
ATOM 1346 N N . LYS B 1 10 ? -9.984 -6.555 0.24 1 96.31 10 LYS B N 1
ATOM 1347 C CA . LYS B 1 10 ? -9.094 -6.852 1.359 1 96.31 10 LYS B CA 1
ATOM 1348 C C . LYS B 1 10 ? -7.805 -7.512 0.876 1 96.31 10 LYS B C 1
ATOM 1350 O O . LYS B 1 10 ? -6.715 -7.172 1.337 1 96.31 10 LYS B O 1
ATOM 1355 N N . GLY B 1 11 ? -8 -8.414 -0.005 1 97.25 11 GLY B N 1
ATOM 1356 C CA . GLY B 1 11 ? -6.832 -9.086 -0.553 1 97.25 11 GLY B CA 1
ATOM 1357 C C . GLY B 1 11 ? -5.879 -8.133 -1.255 1 97.25 11 GLY B C 1
ATOM 1358 O O . GLY B 1 11 ? -4.672 -8.172 -1.013 1 97.25 11 GLY B O 1
ATOM 1359 N N . GLU B 1 12 ? -6.398 -7.285 -2.139 1 97.88 12 GLU B N 1
ATOM 1360 C CA . GLU B 1 12 ? -5.574 -6.328 -2.875 1 97.88 12 GLU B CA 1
ATOM 1361 C C . GLU B 1 12 ? -4.891 -5.348 -1.929 1 97.88 12 GLU B C 1
ATOM 1363 O O . GLU B 1 12 ? -3.707 -5.039 -2.094 1 97.88 12 GLU B O 1
ATOM 1368 N N . LEU B 1 13 ? -5.582 -4.926 -0.936 1 98.38 13 LEU B N 1
ATOM 1369 C CA . LEU B 1 13 ? -5.004 -3.982 0.013 1 98.38 13 LEU B CA 1
ATOM 1370 C C . LEU B 1 13 ? -3.938 -4.656 0.869 1 98.38 13 LEU B C 1
ATOM 1372 O O . LEU B 1 13 ? -2.891 -4.066 1.147 1 98.38 13 LEU B O 1
ATOM 1376 N N . ALA B 1 14 ? -4.199 -5.875 1.23 1 98.5 14 ALA B N 1
ATOM 1377 C CA . ALA B 1 14 ? -3.209 -6.605 2.021 1 98.5 14 ALA B CA 1
ATOM 1378 C C . ALA B 1 14 ? -1.912 -6.789 1.239 1 98.5 14 ALA B C 1
ATOM 1380 O O . ALA B 1 14 ? -0.823 -6.555 1.77 1 98.5 14 ALA B O 1
ATOM 1381 N N . VAL B 1 15 ? -2.062 -7.172 0.003 1 98.81 15 VAL B N 1
ATOM 1382 C CA . VAL B 1 15 ? -0.877 -7.375 -0.825 1 98.81 15 VAL B CA 1
ATOM 1383 C C . VAL B 1 15 ? -0.169 -6.043 -1.051 1 98.81 15 VAL B C 1
ATOM 1385 O O . VAL B 1 15 ? 1.061 -5.969 -1.001 1 98.81 15 VAL B O 1
ATOM 1388 N N . THR B 1 16 ? -0.934 -4.988 -1.288 1 98.81 16 THR B N 1
ATOM 1389 C CA . THR B 1 16 ? -0.354 -3.654 -1.413 1 98.81 16 THR B CA 1
ATOM 1390 C C . THR B 1 16 ? 0.442 -3.291 -0.163 1 98.81 16 THR B C 1
ATOM 1392 O O . THR B 1 16 ? 1.56 -2.781 -0.258 1 98.81 16 THR B O 1
ATOM 1395 N N . GLY B 1 17 ? -0.106 -3.576 0.986 1 98.81 17 GLY B N 1
ATOM 1396 C CA . GLY B 1 17 ? 0.588 -3.322 2.238 1 98.81 17 GLY B CA 1
ATOM 1397 C C . GLY B 1 17 ? 1.875 -4.113 2.377 1 98.81 17 GLY B C 1
ATOM 1398 O O . GLY B 1 17 ? 2.908 -3.562 2.764 1 98.81 17 GLY B O 1
ATOM 1399 N N . ILE B 1 18 ? 1.821 -5.359 2.07 1 98.88 18 ILE B N 1
ATOM 1400 C CA . ILE B 1 18 ? 2.982 -6.234 2.188 1 98.88 18 ILE B CA 1
ATOM 1401 C C . ILE B 1 18 ? 4.086 -5.758 1.242 1 98.88 18 ILE B C 1
ATOM 1403 O O . ILE B 1 18 ? 5.242 -5.617 1.646 1 98.88 18 ILE B O 1
ATOM 1407 N N . LEU B 1 19 ? 3.715 -5.477 -0.033 1 98.88 19 LEU B N 1
ATOM 1408 C CA . LEU B 1 19 ? 4.699 -5.023 -1.009 1 98.88 19 LEU B CA 1
ATOM 1409 C C . LEU B 1 19 ? 5.27 -3.664 -0.614 1 98.88 19 LEU B C 1
ATOM 1411 O O . LEU B 1 19 ? 6.453 -3.393 -0.841 1 98.88 19 LEU B O 1
ATOM 1415 N N . SER B 1 20 ? 4.453 -2.807 -0.027 1 98.81 20 SER B N 1
ATOM 1416 C CA . SER B 1 20 ? 4.93 -1.515 0.454 1 98.81 20 SER B CA 1
ATOM 1417 C C . SER B 1 20 ? 5.934 -1.686 1.591 1 98.81 20 SER B C 1
ATOM 1419 O O . SER B 1 20 ? 6.953 -0.994 1.636 1 98.81 20 SER B O 1
ATOM 1421 N N . ASN B 1 21 ? 5.652 -2.615 2.52 1 98.62 21 ASN B N 1
ATOM 1422 C CA . ASN B 1 21 ? 6.605 -2.896 3.586 1 98.62 21 ASN B CA 1
ATOM 1423 C C . ASN B 1 21 ? 7.934 -3.414 3.033 1 98.62 21 ASN B C 1
ATOM 1425 O O . ASN B 1 21 ? 9 -3.049 3.527 1 98.62 21 ASN B O 1
ATOM 1429 N N . ILE B 1 22 ? 7.82 -4.285 2.035 1 98.69 22 ILE B N 1
ATOM 1430 C CA . ILE B 1 22 ? 9.047 -4.738 1.382 1 98.69 22 ILE B CA 1
ATOM 1431 C C . ILE B 1 22 ? 9.836 -3.531 0.872 1 98.69 22 ILE B C 1
ATOM 1433 O O . ILE B 1 22 ? 11.047 -3.445 1.072 1 98.69 22 ILE B O 1
ATOM 1437 N N . GLY B 1 23 ? 9.133 -2.592 0.255 1 97.94 23 GLY B N 1
ATOM 1438 C CA . GLY B 1 23 ? 9.773 -1.405 -0.292 1 97.94 23 GLY B CA 1
ATOM 1439 C C . GLY B 1 23 ? 10.367 -0.503 0.773 1 97.94 23 GLY B C 1
ATOM 1440 O O . GLY B 1 23 ? 11.273 0.281 0.493 1 97.94 23 GLY B O 1
ATOM 1441 N N . VAL B 1 24 ? 9.852 -0.512 1.963 1 97.69 24 VAL B N 1
ATOM 1442 C CA . VAL B 1 24 ? 10.406 0.254 3.072 1 97.69 24 VAL B CA 1
ATOM 1443 C C . VAL B 1 24 ? 11.719 -0.379 3.529 1 97.69 24 VAL B C 1
ATOM 1445 O O . VAL B 1 24 ? 12.672 0.328 3.869 1 97.69 24 VAL B O 1
ATOM 1448 N N . HIS B 1 25 ? 11.797 -1.695 3.469 1 97.19 25 HIS B N 1
ATOM 1449 C CA . HIS B 1 25 ? 12.969 -2.43 3.943 1 97.19 25 HIS B CA 1
ATOM 1450 C C . HIS B 1 25 ? 14.047 -2.494 2.871 1 97.19 25 HIS B C 1
ATOM 1452 O O . HIS B 1 25 ? 15.234 -2.592 3.188 1 97.19 25 HIS B O 1
ATOM 1458 N N . GLU B 1 26 ? 13.586 -2.537 1.609 1 96.38 26 GLU B N 1
ATOM 1459 C CA . GLU B 1 26 ? 14.5 -2.717 0.488 1 96.38 26 GLU B CA 1
ATOM 1460 C C . GLU B 1 26 ? 14.531 -1.477 -0.402 1 96.38 26 GLU B C 1
ATOM 1462 O O . GLU B 1 26 ? 13.492 -0.853 -0.645 1 96.38 26 GLU B O 1
ATOM 1467 N N . PRO B 1 27 ? 15.68 -1.146 -0.888 1 93.5 27 PRO B N 1
ATOM 1468 C CA . PRO B 1 27 ? 15.766 0.039 -1.744 1 93.5 27 PRO B CA 1
ATOM 1469 C C . PRO B 1 27 ? 15.172 -0.193 -3.133 1 93.5 27 PRO B C 1
ATOM 1471 O O . PRO B 1 27 ? 15.023 -1.341 -3.561 1 93.5 27 PRO B O 1
ATOM 1474 N N . SER B 1 28 ? 14.805 0.809 -3.766 1 94.75 28 SER B N 1
ATOM 1475 C CA . SER B 1 28 ? 14.523 0.866 -5.195 1 94.75 28 SER B CA 1
ATOM 1476 C C . SER B 1 28 ? 13.289 0.041 -5.547 1 94.75 28 SER B C 1
ATOM 1478 O O . SER B 1 28 ? 13.266 -0.653 -6.566 1 94.75 28 SER B O 1
ATOM 1480 N N . ILE B 1 29 ? 12.312 0 -4.68 1 97.69 29 ILE B N 1
ATOM 1481 C CA . ILE B 1 29 ? 11.039 -0.655 -4.949 1 97.69 29 ILE B CA 1
ATOM 1482 C C . ILE B 1 29 ? 9.906 0.372 -4.898 1 97.69 29 ILE B C 1
ATOM 1484 O O . ILE B 1 29 ? 9.82 1.159 -3.955 1 97.69 29 ILE B O 1
ATOM 1488 N N . GLU B 1 30 ? 9.203 0.415 -5.949 1 98.19 30 GLU B N 1
ATOM 1489 C CA . GLU B 1 30 ? 7.992 1.226 -6.031 1 98.19 30 GLU B CA 1
ATOM 1490 C C . GLU B 1 30 ? 6.754 0.352 -6.215 1 98.19 30 GLU B C 1
ATOM 1492 O O . GLU B 1 30 ? 6.785 -0.623 -6.969 1 98.19 30 GLU B O 1
ATOM 1497 N N . VAL B 1 31 ? 5.73 0.707 -5.512 1 98.69 31 VAL B N 1
ATOM 1498 C CA . VAL B 1 31 ? 4.438 0.03 -5.59 1 98.69 31 VAL B CA 1
ATOM 1499 C C . VAL B 1 31 ? 3.396 0.973 -6.188 1 98.69 31 VAL B C 1
ATOM 1501 O O . VAL B 1 31 ? 3.213 2.092 -5.703 1 98.69 31 VAL B O 1
ATOM 1504 N N . VAL B 1 32 ? 2.783 0.558 -7.254 1 98.06 32 VAL B N 1
ATOM 1505 C CA . VAL B 1 32 ? 1.745 1.349 -7.91 1 98.06 32 VAL B CA 1
ATOM 1506 C C . VAL B 1 32 ? 0.427 0.577 -7.902 1 98.06 32 VAL B C 1
ATOM 1508 O O . VAL B 1 32 ? 0.354 -0.545 -8.406 1 98.06 32 VAL B O 1
ATOM 1511 N N . ARG B 1 33 ? -0.534 1.065 -7.234 1 97.75 33 ARG B N 1
ATOM 1512 C CA . ARG B 1 33 ? -1.922 0.616 -7.285 1 97.75 33 ARG B CA 1
ATOM 1513 C C . ARG B 1 33 ? -2.83 1.707 -7.844 1 97.75 33 ARG B C 1
ATOM 1515 O O . ARG B 1 33 ? -3.416 2.482 -7.086 1 97.75 33 ARG B O 1
ATOM 1522 N N . ALA B 1 34 ? -3.055 1.644 -9.102 1 94.25 34 ALA B N 1
ATOM 1523 C CA . ALA B 1 34 ? -3.586 2.793 -9.828 1 94.25 34 ALA B CA 1
ATOM 1524 C C . ALA B 1 34 ? -5.109 2.775 -9.844 1 94.25 34 ALA B C 1
ATOM 1526 O O . ALA B 1 34 ? -5.746 3.777 -10.188 1 94.25 34 ALA B O 1
ATOM 1527 N N . ASN B 1 35 ? -5.652 1.595 -9.383 1 92.44 35 ASN B N 1
ATOM 1528 C CA . ASN B 1 35 ? -7.098 1.443 -9.523 1 92.44 35 ASN B CA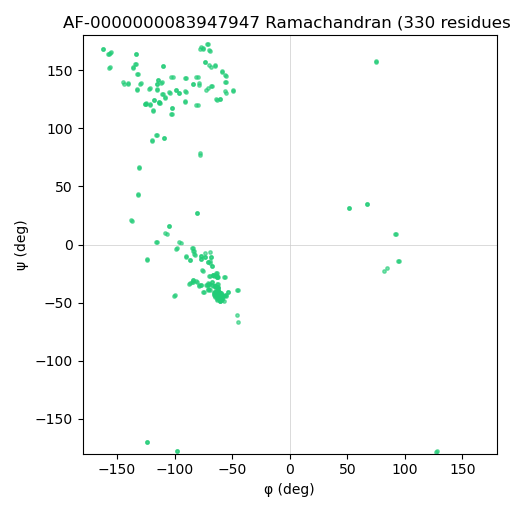 1
ATOM 1529 C C . ASN B 1 35 ? -7.727 0.865 -8.258 1 92.44 35 ASN B C 1
ATOM 1531 O O . ASN B 1 35 ? -7.07 0.133 -7.512 1 92.44 35 ASN B O 1
ATOM 1535 N N . THR B 1 36 ? -8.93 1.247 -8.133 1 94.12 36 THR B N 1
ATOM 1536 C CA . THR B 1 36 ? -9.711 0.604 -7.082 1 94.12 36 THR B CA 1
ATOM 1537 C C . THR B 1 36 ? -10.117 -0.808 -7.496 1 94.12 36 THR B C 1
ATOM 1539 O O . THR B 1 36 ? -10.008 -1.173 -8.664 1 94.12 36 THR B O 1
ATOM 1542 N N . THR B 1 37 ? -10.602 -1.527 -6.547 1 91.56 37 THR B N 1
ATOM 1543 C CA . THR B 1 37 ? -10.922 -2.936 -6.75 1 91.56 37 THR B CA 1
ATOM 1544 C C . THR B 1 37 ? -12.016 -3.094 -7.805 1 91.56 37 THR B C 1
ATOM 1546 O O . THR B 1 37 ? -12.062 -4.105 -8.508 1 91.56 37 THR B O 1
ATOM 1549 N N . THR B 1 38 ? -12.859 -2.146 -7.957 1 85.75 38 THR B N 1
ATOM 1550 C CA . THR B 1 38 ? -14.008 -2.307 -8.844 1 85.75 38 THR B CA 1
ATOM 1551 C C . THR B 1 38 ? -13.711 -1.72 -10.219 1 85.75 38 THR B C 1
ATOM 1553 O O . THR B 1 38 ? -14.547 -1.774 -11.125 1 85.75 38 THR B O 1
ATOM 1556 N N . THR B 1 39 ? -12.523 -1.224 -10.398 1 86.31 39 THR B N 1
ATOM 1557 C CA . THR B 1 39 ? -12.133 -0.658 -11.68 1 86.31 39 THR B CA 1
ATOM 1558 C C . THR B 1 39 ? -11.5 -1.723 -12.57 1 86.31 39 THR B C 1
ATOM 1560 O O . THR B 1 39 ? -10.594 -2.445 -12.141 1 86.31 39 THR B O 1
ATOM 1563 N N . PRO B 1 40 ? -12.109 -1.863 -13.711 1 83 40 PRO B N 1
ATOM 1564 C CA . PRO B 1 40 ? -11.453 -2.807 -14.617 1 83 40 PRO B CA 1
ATOM 1565 C C . PRO B 1 40 ? -9.992 -2.459 -14.875 1 83 40 PRO B C 1
ATOM 1567 O O . PRO B 1 40 ? -9.664 -1.299 -15.133 1 83 40 PRO B O 1
ATOM 1570 N N . GLU B 1 41 ? -9.039 -3.355 -14.758 1 82.25 41 GLU B N 1
ATOM 1571 C CA . GLU B 1 41 ? -7.625 -3.023 -14.836 1 82.25 41 GLU B CA 1
ATOM 1572 C C . GLU B 1 41 ? -6.863 -4.043 -15.68 1 82.25 41 GLU B C 1
ATOM 1574 O O . GLU B 1 41 ? -5.637 -4.133 -15.602 1 82.25 41 GLU B O 1
ATOM 1579 N N . ASN B 1 42 ? -7.543 -4.785 -16.531 1 88.75 42 ASN B N 1
ATOM 1580 C CA . ASN B 1 42 ? -6.93 -5.711 -17.484 1 88.75 42 ASN B CA 1
ATOM 1581 C C . ASN B 1 42 ? -5.957 -6.66 -16.781 1 88.75 42 ASN B C 1
ATOM 1583 O O . ASN B 1 42 ? -4.867 -6.926 -17.297 1 88.75 42 ASN B O 1
ATOM 1587 N N . GLY B 1 43 ? -6.227 -6.98 -15.547 1 93.56 43 GLY B N 1
ATOM 1588 C CA . GLY B 1 43 ? -5.465 -8 -14.844 1 93.56 43 GLY B CA 1
ATOM 1589 C C . GLY B 1 43 ? -4.289 -7.438 -14.062 1 93.56 43 GLY B C 1
ATOM 1590 O O . GLY B 1 43 ? -3.412 -8.18 -13.625 1 93.56 43 GLY B O 1
ATOM 1591 N N . VAL B 1 44 ? -4.172 -6.066 -13.938 1 97.31 44 VAL B N 1
ATOM 1592 C CA . VAL B 1 44 ? -3.109 -5.441 -13.156 1 97.31 44 VAL B CA 1
ATOM 1593 C C . VAL B 1 44 ? -3.695 -4.824 -11.883 1 97.31 44 VAL B C 1
ATOM 1595 O O . VAL B 1 44 ? -4.16 -3.682 -11.898 1 97.31 44 VAL B O 1
ATOM 1598 N N . ASP B 1 45 ? -3.689 -5.613 -10.859 1 97.44 45 ASP B N 1
ATOM 1599 C CA . ASP B 1 45 ? -4.156 -5.07 -9.586 1 97.44 45 ASP B CA 1
ATOM 1600 C C . ASP B 1 45 ? -3.109 -4.141 -8.977 1 97.44 45 ASP B C 1
ATOM 1602 O O . ASP B 1 45 ? -3.453 -3.092 -8.422 1 97.44 45 ASP B O 1
ATOM 1606 N N . ILE B 1 46 ? -1.832 -4.508 -9.062 1 98.5 46 ILE B N 1
ATOM 1607 C CA . ILE B 1 46 ? -0.68 -3.768 -8.562 1 98.5 46 ILE B CA 1
ATOM 1608 C C . ILE B 1 46 ? 0.474 -3.869 -9.555 1 98.5 46 ILE B C 1
ATOM 1610 O O . ILE B 1 46 ? 0.679 -4.918 -10.172 1 98.5 46 ILE B O 1
ATOM 1614 N N . ALA B 1 47 ? 1.141 -2.812 -9.773 1 98.5 47 ALA B N 1
ATOM 1615 C CA . ALA B 1 47 ? 2.393 -2.828 -10.531 1 98.5 47 ALA B CA 1
ATOM 1616 C C . ALA B 1 47 ? 3.582 -2.525 -9.625 1 98.5 47 ALA B C 1
ATOM 1618 O O . ALA B 1 47 ? 3.496 -1.666 -8.742 1 98.5 47 ALA B O 1
ATOM 1619 N N . LEU B 1 48 ? 4.656 -3.266 -9.875 1 98.44 48 LEU B N 1
ATOM 1620 C CA . LEU B 1 48 ? 5.902 -3.047 -9.141 1 98.44 48 LEU B CA 1
ATOM 1621 C C . LEU B 1 48 ? 7.004 -2.566 -10.078 1 98.44 48 LEU B C 1
ATOM 1623 O O . LEU B 1 48 ? 7.133 -3.057 -11.203 1 98.44 48 LEU B O 1
ATOM 1627 N N . LYS B 1 49 ? 7.676 -1.577 -9.68 1 98.25 49 LYS B N 1
ATOM 1628 C CA . LYS B 1 49 ? 9.023 -1.316 -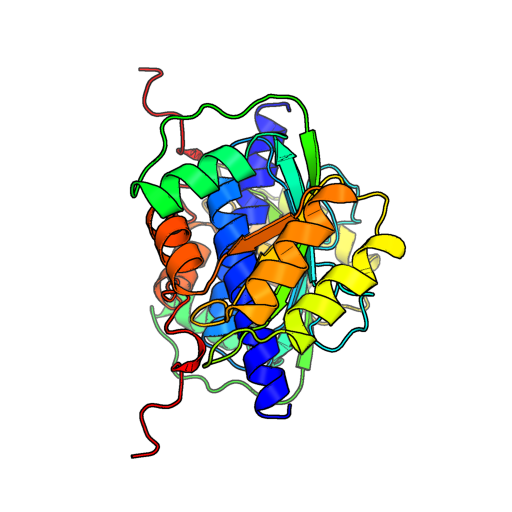10.172 1 98.25 49 LYS B CA 1
ATOM 1629 C C . LYS B 1 49 ? 10.078 -1.753 -9.156 1 98.25 49 LYS B C 1
ATOM 1631 O O . LYS B 1 49 ? 10.102 -1.256 -8.023 1 98.25 49 LYS B O 1
ATOM 1636 N N . CYS B 1 50 ? 10.93 -2.752 -9.57 1 98.44 50 CYS B N 1
ATOM 1637 C CA . CYS B 1 50 ? 11.781 -3.365 -8.555 1 98.44 50 CYS B CA 1
ATOM 1638 C C . CYS B 1 50 ? 13.023 -3.98 -9.188 1 98.44 50 CYS B C 1
ATOM 1640 O O . CYS B 1 50 ? 13.102 -4.121 -10.406 1 98.44 50 CYS B O 1
ATOM 1642 N N . PRO B 1 51 ? 13.992 -4.277 -8.352 1 98.56 51 PRO B N 1
ATOM 1643 C CA . PRO B 1 51 ? 15.148 -5.012 -8.867 1 98.56 51 PRO B CA 1
ATOM 1644 C C . PRO B 1 51 ? 14.766 -6.316 -9.555 1 98.56 51 PRO B C 1
ATOM 1646 O O . PRO B 1 51 ? 13.867 -7.02 -9.094 1 98.56 51 PRO B O 1
ATOM 1649 N N . HIS B 1 52 ? 15.492 -6.664 -10.586 1 98.5 52 HIS B N 1
ATOM 1650 C CA . HIS B 1 52 ? 15.086 -7.762 -11.453 1 98.5 52 HIS B CA 1
ATOM 1651 C C . HIS B 1 52 ? 15.164 -9.102 -10.727 1 98.5 52 HIS B C 1
ATOM 1653 O O . HIS B 1 52 ? 14.57 -10.086 -11.164 1 98.5 52 HIS B O 1
ATOM 1659 N N . ASN B 1 53 ? 15.938 -9.148 -9.594 1 98.56 53 ASN B N 1
ATOM 1660 C CA . ASN B 1 53 ? 16.109 -10.414 -8.891 1 98.56 53 ASN B CA 1
ATOM 1661 C C . ASN B 1 53 ? 15.281 -10.453 -7.605 1 98.56 53 ASN B C 1
ATOM 1663 O O . ASN B 1 53 ? 15.562 -11.258 -6.707 1 98.56 53 ASN B O 1
ATOM 1667 N N . LEU B 1 54 ? 14.289 -9.531 -7.445 1 98.69 54 LEU B N 1
ATOM 1668 C CA . LEU B 1 54 ? 13.438 -9.547 -6.262 1 98.69 54 LEU B CA 1
ATOM 1669 C C . LEU B 1 54 ? 12.703 -10.867 -6.137 1 98.69 54 LEU B C 1
ATOM 1671 O O . LEU B 1 54 ? 12.609 -11.438 -5.043 1 98.69 54 LEU B O 1
ATOM 1675 N N . SER B 1 55 ? 12.156 -11.383 -7.25 1 98.56 55 SER B N 1
ATOM 1676 C CA . SER B 1 55 ? 11.398 -12.625 -7.164 1 98.56 55 SER B CA 1
ATOM 1677 C C . SER B 1 55 ? 12.281 -13.781 -6.703 1 98.56 55 SER B C 1
ATOM 1679 O O . SER B 1 55 ? 11.82 -14.688 -6.004 1 98.56 55 SER B O 1
ATOM 1681 N N . GLN B 1 56 ? 13.531 -13.773 -7.078 1 98.56 56 GLN B N 1
ATOM 1682 C CA . GLN B 1 56 ? 14.461 -14.781 -6.586 1 98.56 56 GLN B CA 1
ATOM 1683 C C . GLN B 1 56 ? 14.594 -14.719 -5.066 1 98.56 56 GLN B C 1
ATOM 1685 O O . GLN B 1 56 ? 14.594 -15.75 -4.395 1 98.56 56 GLN B O 1
ATOM 1690 N N . LYS B 1 57 ? 14.711 -13.562 -4.598 1 98.81 57 LYS B N 1
ATOM 1691 C CA . LYS B 1 57 ? 14.805 -13.359 -3.156 1 98.81 57 LYS B CA 1
ATOM 1692 C C . LYS B 1 57 ? 13.539 -13.828 -2.447 1 98.81 57 LYS B C 1
ATOM 1694 O O . LYS B 1 57 ? 13.609 -14.531 -1.437 1 98.81 57 LYS B O 1
ATOM 1699 N N . LEU B 1 58 ? 12.375 -13.484 -2.943 1 98.88 58 LEU B N 1
ATOM 1700 C CA . LEU B 1 58 ? 11.109 -13.875 -2.34 1 98.88 58 LEU B CA 1
ATOM 1701 C C . LEU B 1 58 ? 10.922 -15.391 -2.404 1 98.88 58 LEU B C 1
ATOM 1703 O O . LEU B 1 58 ? 10.406 -16 -1.46 1 98.88 58 LEU B O 1
ATOM 1707 N N . ASP B 1 59 ? 11.398 -15.977 -3.512 1 98.69 59 ASP B N 1
ATOM 1708 C CA . ASP B 1 59 ? 11.336 -17.438 -3.629 1 98.69 59 ASP B CA 1
ATOM 1709 C C . ASP B 1 59 ? 12.148 -18.109 -2.531 1 98.69 59 ASP B C 1
ATOM 1711 O O . ASP B 1 59 ? 11.719 -19.109 -1.962 1 98.69 59 ASP B O 1
ATOM 1715 N N . GLU B 1 60 ? 13.281 -17.562 -2.312 1 98.81 60 GLU B N 1
ATOM 1716 C CA . GLU B 1 60 ? 14.125 -18.125 -1.26 1 98.81 60 GLU B CA 1
ATOM 1717 C C . GLU B 1 60 ? 13.469 -17.969 0.111 1 98.81 60 GLU B C 1
ATOM 1719 O O . GLU B 1 60 ? 13.547 -18.875 0.949 1 98.81 60 GLU B O 1
ATOM 1724 N N . ILE B 1 61 ? 12.867 -16.875 0.379 1 98.81 61 ILE B N 1
ATOM 1725 C CA . ILE B 1 61 ? 12.156 -16.656 1.632 1 98.81 61 ILE B CA 1
ATOM 1726 C C . ILE B 1 61 ? 11.047 -17.703 1.776 1 98.81 61 ILE B C 1
ATOM 1728 O O . ILE B 1 61 ? 10.883 -18.297 2.844 1 98.81 61 ILE B O 1
ATOM 1732 N N . VAL B 1 62 ? 10.312 -17.922 0.733 1 98.69 62 VAL B N 1
ATOM 1733 C CA . VAL B 1 62 ? 9.211 -18.875 0.751 1 98.69 62 VAL B CA 1
ATOM 1734 C C . VAL B 1 62 ? 9.742 -20.281 1.045 1 98.69 62 VAL B C 1
ATOM 1736 O O . VAL B 1 62 ? 9.172 -21.016 1.852 1 98.69 62 VAL B O 1
ATOM 1739 N N . SER B 1 63 ? 10.875 -20.641 0.464 1 98.12 63 SER B N 1
ATOM 1740 C CA . SER B 1 63 ? 11.383 -22 0.562 1 98.12 63 SER B CA 1
ATOM 1741 C C . SER B 1 63 ? 12.172 -22.203 1.852 1 98.12 63 SER B C 1
ATOM 1743 O O . SER B 1 63 ? 12.109 -23.281 2.459 1 98.12 63 SER B O 1
ATOM 1745 N N . SER B 1 64 ? 12.867 -21.109 2.418 1 97.69 64 SER B N 1
ATOM 1746 C CA . SER B 1 64 ? 13.836 -21.312 3.486 1 97.69 64 SER B CA 1
ATOM 1747 C C . SER B 1 64 ? 13.492 -20.484 4.715 1 97.69 64 SER B C 1
ATOM 1749 O O . SER B 1 64 ? 14.117 -20.641 5.77 1 97.69 64 SER B O 1
ATOM 1751 N N . GLY B 1 65 ? 12.594 -19.578 4.562 1 96.69 65 GLY B N 1
ATOM 1752 C CA . GLY B 1 65 ? 12.203 -18.75 5.684 1 96.69 65 GLY B CA 1
ATOM 1753 C C . GLY B 1 65 ? 12.977 -17.438 5.75 1 96.69 65 GLY B C 1
ATOM 1754 O O . GLY B 1 65 ? 12.594 -16.531 6.492 1 96.69 65 GLY B O 1
ATOM 1755 N N . SER B 1 66 ? 14.055 -17.344 5.004 1 97.25 66 SER B N 1
ATOM 1756 C CA . SER B 1 66 ? 14.852 -16.125 4.934 1 97.25 66 SER B CA 1
ATOM 1757 C C . SER B 1 66 ? 15.68 -16.094 3.654 1 97.25 66 SER B C 1
ATOM 1759 O O . SER B 1 66 ? 15.75 -17.078 2.922 1 97.25 66 SER B O 1
ATOM 1761 N N . SER B 1 67 ? 16.188 -14.867 3.334 1 98.06 67 SER B N 1
ATOM 1762 C CA . SER B 1 67 ? 17.047 -14.727 2.172 1 98.06 67 SER B CA 1
ATOM 1763 C C . SER B 1 67 ? 18.141 -13.695 2.42 1 98.06 67 SER B C 1
ATOM 1765 O O . SER B 1 67 ? 17.875 -12.625 2.973 1 98.06 67 SER B O 1
ATOM 1767 N N . GLU B 1 68 ? 19.375 -14.008 1.975 1 96.88 68 GLU B N 1
ATOM 1768 C CA . GLU B 1 68 ? 20.5 -13.086 2.057 1 96.88 68 GLU B CA 1
ATOM 1769 C C . GLU B 1 68 ? 20.859 -12.523 0.682 1 96.88 68 GLU B C 1
ATOM 1771 O O . GLU B 1 68 ? 21.891 -11.867 0.521 1 96.88 68 GLU B O 1
ATOM 1776 N N . ILE B 1 69 ? 20 -12.805 -0.255 1 97.81 69 ILE B N 1
ATOM 1777 C CA . ILE B 1 69 ? 20.25 -12.32 -1.608 1 97.81 69 ILE B CA 1
ATOM 1778 C C . ILE B 1 69 ? 20.234 -10.797 -1.624 1 97.81 69 ILE B C 1
ATOM 1780 O O . ILE B 1 69 ? 19.266 -10.18 -1.171 1 97.81 69 ILE B O 1
ATOM 1784 N N . ALA B 1 70 ? 21.281 -10.234 -2.094 1 97.25 70 ALA B N 1
ATOM 1785 C CA . ALA B 1 70 ? 21.328 -8.789 -2.312 1 97.25 70 ALA B CA 1
ATOM 1786 C C . ALA B 1 70 ? 20.594 -8.406 -3.596 1 97.25 70 ALA B C 1
ATOM 1788 O O . ALA B 1 70 ? 20.781 -9.031 -4.641 1 97.25 70 ALA B O 1
ATOM 1789 N N . LEU B 1 71 ? 19.859 -7.383 -3.525 1 97.62 71 LEU B N 1
ATOM 1790 C CA . LEU B 1 71 ? 19.078 -6.957 -4.68 1 97.62 71 LEU B CA 1
ATOM 1791 C C . LEU B 1 71 ? 19.938 -6.195 -5.676 1 97.62 71 LEU B C 1
ATOM 1793 O O . LEU B 1 71 ? 20.812 -5.422 -5.277 1 97.62 71 LEU B O 1
ATOM 1797 N N . ALA B 1 72 ? 19.625 -6.418 -6.914 1 97.31 72 ALA B N 1
ATOM 1798 C CA . ALA B 1 72 ? 20.359 -5.793 -8.016 1 97.31 72 ALA B CA 1
ATOM 1799 C C . ALA B 1 72 ? 19.938 -4.34 -8.195 1 97.31 72 ALA B C 1
ATOM 1801 O O . ALA B 1 72 ? 18.938 -3.898 -7.617 1 97.31 72 ALA B O 1
ATOM 1802 N N . ASN B 1 73 ? 20.703 -3.623 -9.031 1 95.44 73 ASN B N 1
ATOM 1803 C CA . ASN B 1 73 ? 20.391 -2.23 -9.328 1 95.44 73 ASN B CA 1
ATOM 1804 C C . ASN B 1 73 ? 19.422 -2.117 -10.5 1 95.44 73 ASN B C 1
ATOM 1806 O O . ASN B 1 73 ? 18.609 -1.194 -10.555 1 95.44 73 ASN B O 1
ATOM 1810 N N . SER B 1 74 ? 19.578 -3.076 -11.445 1 97.44 74 SER B N 1
ATOM 1811 C CA . SER B 1 74 ? 18.703 -3.025 -12.609 1 97.44 74 SER B CA 1
ATOM 1812 C C . SER B 1 74 ? 17.25 -3.326 -12.234 1 97.44 74 SER B C 1
ATOM 1814 O O . SER B 1 74 ? 16.984 -4.25 -11.461 1 97.44 74 SER B O 1
ATOM 1816 N N . GLN B 1 75 ? 16.391 -2.521 -12.805 1 97.44 75 GLN B N 1
ATOM 1817 C CA . GLN B 1 75 ? 14.984 -2.605 -12.406 1 97.44 75 GLN B CA 1
ATOM 1818 C C . GLN B 1 75 ? 14.133 -3.193 -13.531 1 97.44 75 GLN B C 1
ATOM 1820 O O . GLN B 1 75 ? 14.484 -3.096 -14.703 1 97.44 75 GLN B O 1
ATOM 1825 N N . ILE B 1 76 ? 13.062 -3.781 -13.156 1 98.5 76 ILE B N 1
ATOM 1826 C CA . ILE B 1 76 ? 12.023 -4.262 -14.07 1 98.5 76 ILE B CA 1
ATOM 1827 C C . ILE B 1 76 ? 10.648 -3.848 -13.555 1 98.5 76 ILE B C 1
ATOM 1829 O O . ILE B 1 76 ? 10.508 -3.449 -12.391 1 98.5 76 ILE B O 1
ATOM 1833 N N . ASP B 1 77 ? 9.703 -3.928 -14.438 1 98.56 77 ASP B N 1
ATOM 1834 C CA . ASP B 1 77 ? 8.297 -3.775 -14.07 1 98.56 77 ASP B CA 1
ATOM 1835 C C . ASP B 1 77 ? 7.621 -5.133 -13.922 1 98.56 77 ASP B C 1
ATOM 1837 O O . ASP B 1 77 ? 7.766 -6.008 -14.773 1 98.56 77 ASP B O 1
ATOM 1841 N N . VAL B 1 78 ? 6.879 -5.312 -12.828 1 98.75 78 VAL B N 1
ATOM 1842 C CA . VAL B 1 78 ? 6.199 -6.566 -12.523 1 98.75 78 VAL B CA 1
ATOM 1843 C C . VAL B 1 78 ? 4.695 -6.32 -12.391 1 98.75 78 VAL B C 1
ATOM 1845 O O . VAL B 1 78 ? 4.273 -5.352 -11.75 1 98.75 78 VAL B O 1
ATOM 1848 N N . ARG B 1 79 ? 3.936 -7.191 -13.016 1 98.5 79 ARG B N 1
ATOM 1849 C CA . ARG B 1 79 ? 2.486 -7.223 -12.844 1 98.5 79 ARG B CA 1
ATOM 1850 C C . ARG B 1 79 ? 2.092 -8.156 -11.703 1 98.5 79 ARG B C 1
ATOM 1852 O O . ARG B 1 79 ? 2.543 -9.297 -11.641 1 98.5 79 ARG B O 1
ATOM 1859 N N . VAL B 1 80 ? 1.199 -7.617 -10.812 1 98.62 80 VAL B N 1
ATOM 1860 C CA . VAL B 1 80 ? 0.679 -8.445 -9.727 1 98.62 80 VAL B CA 1
ATOM 1861 C C . VAL B 1 80 ? -0.844 -8.516 -9.812 1 98.62 80 VAL B C 1
ATOM 1863 O O . VAL B 1 80 ? -1.521 -7.488 -9.867 1 98.62 80 VAL B O 1
ATOM 1866 N N . GLN B 1 81 ? -1.342 -9.703 -9.938 1 98.25 81 GLN B N 1
ATOM 1867 C CA . GLN B 1 81 ? -2.775 -9.961 -9.859 1 98.25 81 GLN B CA 1
ATOM 1868 C C . GLN B 1 81 ? -3.121 -10.734 -8.586 1 98.25 81 GLN B C 1
ATOM 1870 O O . GLN B 1 81 ? -2.508 -11.766 -8.297 1 98.25 81 GLN B O 1
ATOM 1875 N N . VAL B 1 82 ? -4.113 -10.219 -7.84 1 97.88 82 VAL B N 1
ATOM 1876 C CA . VAL B 1 82 ? -4.453 -10.789 -6.539 1 97.88 82 VAL B CA 1
ATOM 1877 C C . VAL B 1 82 ? -5.785 -11.523 -6.629 1 97.88 82 VAL B C 1
ATOM 1879 O O . VAL B 1 82 ? -6.773 -10.977 -7.129 1 97.88 82 VAL B O 1
ATOM 1882 N N . LYS B 1 83 ? -5.801 -12.719 -6.23 1 95.62 83 LYS B N 1
ATOM 1883 C CA . LYS B 1 83 ? -7.004 -13.531 -6.102 1 95.62 83 LYS B CA 1
ATOM 1884 C C . LYS B 1 83 ? -7.207 -13.992 -4.664 1 95.62 83 LYS B C 1
ATOM 1886 O O . LYS B 1 83 ? -6.738 -15.062 -4.277 1 95.62 83 LYS B O 1
ATOM 1891 N N . SER B 1 84 ? -7.895 -13.188 -3.938 1 91.25 84 SER B N 1
ATOM 1892 C CA . SER B 1 84 ? -8.109 -13.445 -2.518 1 91.25 84 SER B CA 1
ATOM 1893 C C . SER B 1 84 ? -9.188 -14.5 -2.311 1 91.25 84 SER B C 1
ATOM 1895 O O . SER B 1 84 ? -10.32 -14.18 -1.948 1 91.25 84 SER B O 1
ATOM 1897 N N . TYR B 1 85 ? -8.836 -15.758 -2.494 1 85.62 85 TYR B N 1
ATOM 1898 C CA . TYR B 1 85 ? -9.719 -16.906 -2.342 1 85.62 85 TYR B CA 1
ATOM 1899 C C . TYR B 1 85 ? -9.453 -17.641 -1.029 1 85.62 85 TYR B C 1
ATOM 1901 O O . TYR B 1 85 ? -8.312 -17.688 -0.565 1 85.62 85 TYR B O 1
ATOM 1909 N N . SER B 1 86 ? -10.484 -18.141 -0.436 1 88.19 86 SER B N 1
ATOM 1910 C CA . SER B 1 86 ? -10.344 -18.938 0.78 1 88.19 86 SER B CA 1
ATOM 1911 C C . SER B 1 86 ? -10.016 -20.391 0.455 1 88.19 86 SER B C 1
ATOM 1913 O O . SER B 1 86 ? -9.766 -21.188 1.356 1 88.19 86 SER B O 1
ATOM 1915 N N . GLY B 1 87 ? -9.961 -20.781 -0.779 1 93.88 87 GLY B N 1
ATOM 1916 C CA . GLY B 1 87 ? -9.664 -22.141 -1.229 1 93.88 87 GLY B CA 1
ATOM 1917 C C . GLY B 1 87 ? -8.492 -22.203 -2.191 1 93.88 87 GLY B C 1
ATOM 1918 O O . GLY B 1 87 ? -7.723 -21.25 -2.303 1 93.88 87 GLY B O 1
ATOM 1919 N N . PRO B 1 88 ? -8.336 -23.406 -2.781 1 97.56 88 PRO B N 1
ATOM 1920 C CA . PRO B 1 88 ? -7.23 -23.562 -3.73 1 97.56 88 PRO B CA 1
ATOM 1921 C C . PRO B 1 88 ? -7.445 -22.781 -5.023 1 97.56 88 PRO B C 1
ATOM 1923 O O . PRO B 1 88 ? -8.578 -22.453 -5.371 1 97.56 88 PRO B O 1
ATOM 1926 N N . ILE B 1 89 ? -6.367 -22.422 -5.695 1 98.19 89 ILE B N 1
ATOM 1927 C CA . ILE B 1 89 ? -6.387 -21.891 -7.059 1 98.19 89 ILE B CA 1
ATOM 1928 C C . ILE B 1 89 ? -6.496 -23.047 -8.055 1 98.19 89 ILE B C 1
ATOM 1930 O O . ILE B 1 89 ? -5.652 -23.938 -8.07 1 98.19 89 ILE B O 1
ATOM 1934 N N . ASN B 1 90 ? -7.535 -23 -8.812 1 98 90 ASN B N 1
ATOM 1935 C CA . ASN B 1 90 ? -7.73 -24.078 -9.766 1 98 90 ASN B CA 1
ATOM 1936 C C . ASN B 1 90 ? -7.242 -23.688 -11.164 1 98 90 ASN B C 1
ATOM 1938 O O . ASN B 1 90 ? -6.727 -22.594 -11.359 1 98 90 ASN B O 1
ATOM 1942 N N . LYS B 1 91 ? -7.441 -24.609 -12.062 1 98.44 91 LYS B N 1
ATOM 1943 C CA . LYS B 1 91 ? -6.938 -24.469 -13.422 1 98.44 91 LYS B CA 1
ATOM 1944 C C . LYS B 1 91 ? -7.555 -23.25 -14.109 1 98.44 91 LYS B C 1
ATOM 1946 O O . LYS B 1 91 ? -6.859 -22.516 -14.812 1 98.44 91 LYS B O 1
ATOM 1951 N N . ALA B 1 92 ? -8.789 -23.031 -13.945 1 97.88 92 ALA B N 1
ATOM 1952 C CA . ALA B 1 92 ? -9.5 -21.953 -14.617 1 97.88 92 ALA B CA 1
ATOM 1953 C C . ALA B 1 92 ? -8.961 -20.578 -14.188 1 97.88 92 ALA B C 1
ATOM 1955 O O . ALA B 1 92 ? -8.766 -19.688 -15.016 1 97.88 92 ALA B O 1
ATOM 1956 N N . VAL B 1 93 ? -8.711 -20.406 -12.883 1 97.38 93 VAL B N 1
ATOM 1957 C CA . VAL B 1 93 ? -8.188 -19.156 -12.359 1 97.38 93 VAL B CA 1
ATOM 1958 C C . VAL B 1 93 ? -6.773 -18.922 -12.891 1 97.38 93 VAL B C 1
ATOM 1960 O O . VAL B 1 93 ? -6.441 -17.828 -13.344 1 97.38 93 VAL B O 1
ATOM 1963 N N . ALA B 1 94 ? -5.98 -19.969 -12.898 1 98.25 94 ALA B N 1
ATOM 1964 C CA . ALA B 1 94 ? -4.625 -19.875 -13.43 1 98.25 94 ALA B CA 1
ATOM 1965 C C . ALA B 1 94 ? -4.645 -19.5 -14.914 1 98.25 94 ALA B C 1
ATOM 1967 O O . ALA B 1 94 ? -3.857 -18.672 -15.359 1 98.25 94 ALA B O 1
ATOM 1968 N N . GLN B 1 95 ? -5.578 -20.125 -15.633 1 98.06 95 GLN B N 1
ATOM 1969 C CA . GLN B 1 95 ? -5.676 -19.844 -17.062 1 98.06 95 GLN B CA 1
ATOM 1970 C C . GLN B 1 95 ? -6.059 -18.391 -17.328 1 98.06 95 GLN B C 1
ATOM 1972 O O . GLN B 1 95 ? -5.508 -17.75 -18.219 1 98.06 95 GLN B O 1
ATOM 1977 N N . SER B 1 96 ? -6.969 -17.906 -16.594 1 96.94 96 SER B N 1
ATOM 1978 C CA . SER B 1 96 ? -7.383 -16.516 -16.734 1 96.94 96 SER B CA 1
ATOM 1979 C C . SER B 1 96 ? -6.223 -15.57 -16.469 1 96.94 96 SER B C 1
ATOM 1981 O O . SER B 1 96 ? -6.051 -14.578 -17.188 1 96.94 96 SER B O 1
ATOM 1983 N N . PHE B 1 97 ? -5.473 -15.844 -15.492 1 97.56 97 PHE B N 1
ATOM 1984 C CA . PHE B 1 97 ? -4.273 -15.078 -15.164 1 97.56 97 PHE B CA 1
ATOM 1985 C C . PHE B 1 97 ? -3.295 -15.078 -16.328 1 97.56 97 PHE B C 1
ATOM 1987 O O . PHE B 1 97 ? -2.789 -14.023 -16.734 1 97.56 97 PHE B O 1
ATOM 1994 N N . VAL B 1 98 ? -3.062 -16.188 -16.891 1 97.81 98 VAL B N 1
ATOM 1995 C CA . VAL B 1 98 ? -2.098 -16.344 -17.984 1 97.81 98 VAL B CA 1
ATOM 1996 C C . VAL B 1 98 ? -2.629 -15.672 -19.25 1 97.81 98 VAL B C 1
ATOM 1998 O O . VAL B 1 98 ? -1.862 -15.086 -20.016 1 97.81 98 VAL B O 1
ATOM 2001 N N . ASP B 1 99 ? -3.93 -15.711 -19.422 1 96.75 99 ASP B N 1
ATOM 2002 C CA . ASP B 1 99 ? -4.551 -15.117 -20.609 1 96.75 99 ASP B CA 1
ATOM 2003 C C . ASP B 1 99 ? -4.328 -13.609 -20.641 1 96.75 99 ASP B C 1
ATOM 2005 O O . ASP B 1 99 ? -4.309 -13.008 -21.719 1 96.75 99 ASP B O 1
ATOM 2009 N N . ASP B 1 100 ? -4.121 -12.992 -19.547 1 96.5 100 ASP B N 1
ATOM 2010 C CA . ASP B 1 100 ? -3.963 -11.547 -19.469 1 96.5 100 ASP B CA 1
ATOM 2011 C C . ASP B 1 100 ? -2.533 -11.133 -19.812 1 96.5 100 ASP B C 1
ATOM 2013 O O . ASP B 1 100 ? -2.246 -9.938 -19.953 1 96.5 100 ASP B O 1
ATOM 2017 N N . ILE B 1 101 ? -1.557 -12.062 -19.953 1 96.62 101 ILE B N 1
ATOM 2018 C CA . ILE B 1 101 ? -0.153 -11.758 -20.203 1 96.62 101 ILE B CA 1
ATOM 2019 C C . ILE B 1 101 ? -0.013 -11.031 -21.531 1 96.62 101 ILE B C 1
ATOM 2021 O O . ILE B 1 101 ? 0.731 -10.055 -21.641 1 96.62 101 ILE B O 1
ATOM 2025 N N . GLN B 1 102 ? -0.792 -11.414 -22.453 1 94.25 102 GLN B N 1
ATOM 2026 C CA . GLN B 1 102 ? -0.684 -10.844 -23.797 1 94.25 102 GLN B CA 1
ATOM 2027 C C . GLN B 1 102 ? -1.09 -9.375 -23.797 1 94.25 102 GLN B C 1
ATOM 2029 O O . GLN B 1 102 ? -0.576 -8.586 -24.594 1 94.25 102 GLN B O 1
ATOM 2034 N N . LYS B 1 103 ? -2 -9.016 -22.953 1 95 103 LYS B N 1
ATOM 2035 C CA . LYS B 1 103 ? -2.436 -7.629 -22.828 1 95 103 LYS B CA 1
ATOM 2036 C C . LYS B 1 103 ? -1.42 -6.801 -22.047 1 95 103 LYS B C 1
ATOM 2038 O O . LYS B 1 103 ? -1.522 -5.574 -21.984 1 95 103 LYS B O 1
ATOM 2043 N N . ASN B 1 104 ? -0.437 -7.512 -21.438 1 97 104 ASN B N 1
ATOM 2044 C CA . ASN B 1 104 ? 0.495 -6.875 -20.516 1 97 104 ASN B CA 1
ATOM 2045 C C . ASN B 1 104 ? 1.94 -7.25 -20.828 1 97 104 ASN B C 1
ATOM 2047 O O . ASN B 1 104 ? 2.725 -7.531 -19.922 1 97 104 ASN B O 1
ATOM 2051 N N . ILE B 1 105 ? 2.242 -7.234 -22.062 1 94.88 105 ILE B N 1
ATOM 2052 C CA . ILE B 1 105 ? 3.51 -7.766 -22.547 1 94.88 105 ILE B CA 1
ATOM 2053 C C . ILE B 1 105 ? 4.652 -6.852 -22.125 1 94.88 105 ILE B C 1
ATOM 2055 O O . ILE B 1 105 ? 5.82 -7.25 -22.156 1 94.88 105 ILE B O 1
ATOM 2059 N N . ASN B 1 106 ? 4.363 -5.621 -21.688 1 96.12 106 ASN B N 1
ATOM 2060 C CA . ASN B 1 106 ? 5.398 -4.668 -21.297 1 96.12 106 ASN B CA 1
ATOM 2061 C C . ASN B 1 106 ? 5.961 -4.988 -19.906 1 96.12 106 ASN B C 1
ATOM 2063 O O . ASN B 1 106 ? 6.988 -4.438 -19.516 1 96.12 106 ASN B O 1
ATOM 2067 N N . PHE B 1 107 ? 5.336 -5.84 -19.156 1 98.12 107 PHE B N 1
ATOM 2068 C CA . PHE B 1 107 ? 5.855 -6.273 -17.859 1 98.12 107 PHE B CA 1
ATOM 2069 C C . PHE B 1 107 ? 6.852 -7.41 -18.031 1 98.12 107 PHE B C 1
ATOM 2071 O O . PHE B 1 107 ? 6.633 -8.32 -18.828 1 98.12 107 PHE B O 1
ATOM 2078 N N . ALA B 1 108 ? 7.887 -7.301 -17.281 1 98.44 108 ALA B N 1
ATOM 2079 C CA . ALA B 1 108 ? 8.953 -8.297 -17.391 1 98.44 108 ALA B CA 1
ATOM 2080 C C . ALA B 1 108 ? 8.555 -9.594 -16.688 1 98.44 108 ALA B C 1
ATOM 2082 O O . ALA B 1 108 ? 9 -10.68 -17.094 1 98.44 108 ALA B O 1
ATOM 2083 N N . GLU B 1 109 ? 7.812 -9.516 -15.562 1 98.69 109 GLU B N 1
ATOM 2084 C CA . GLU B 1 109 ? 7.297 -10.672 -14.828 1 98.69 109 GLU B CA 1
ATOM 2085 C C . GLU B 1 109 ? 5.828 -10.484 -14.469 1 98.69 109 GLU B C 1
ATOM 2087 O O . GLU B 1 109 ? 5.336 -9.359 -14.398 1 98.69 109 GLU B O 1
ATOM 2092 N N . HIS B 1 110 ? 5.203 -11.633 -14.297 1 98.81 110 HIS B N 1
ATOM 2093 C CA . HIS B 1 110 ? 3.807 -11.672 -13.875 1 98.81 110 HIS B CA 1
ATOM 2094 C C . HIS B 1 110 ? 3.635 -12.523 -12.617 1 98.81 110 HIS B C 1
ATOM 2096 O O . HIS B 1 110 ? 3.99 -13.703 -12.609 1 98.81 110 HIS B O 1
ATOM 2102 N N . TRP B 1 111 ? 3.098 -11.844 -11.586 1 98.88 111 TRP B N 1
ATOM 2103 C CA . TRP B 1 111 ? 2.896 -12.531 -10.32 1 98.88 111 TRP B CA 1
ATOM 2104 C C . TRP B 1 111 ? 1.411 -12.688 -10.008 1 98.88 111 TRP B C 1
ATOM 2106 O O . TRP B 1 111 ? 0.667 -11.703 -10.008 1 98.88 111 TRP B O 1
ATOM 2116 N N . GLY B 1 112 ? 0.965 -13.922 -9.836 1 98.56 112 GLY B N 1
ATOM 2117 C CA . GLY B 1 112 ? -0.306 -14.18 -9.18 1 98.56 112 GLY B CA 1
ATOM 2118 C C . GLY B 1 112 ? -0.176 -14.359 -7.676 1 98.56 112 GLY B C 1
ATOM 2119 O O . GLY B 1 112 ? 0.819 -14.906 -7.195 1 98.56 112 GLY B O 1
ATOM 2120 N N . VAL B 1 113 ? -1.142 -13.875 -6.934 1 98.62 113 VAL B N 1
ATOM 2121 C CA . VAL B 1 113 ? -1.107 -13.969 -5.477 1 98.62 113 VAL B CA 1
ATOM 2122 C C . VAL B 1 113 ? -2.457 -14.461 -4.957 1 98.62 113 VAL B C 1
ATOM 2124 O O . VAL B 1 113 ? -3.506 -13.969 -5.371 1 98.62 113 VAL B O 1
ATOM 2127 N N . GLY B 1 114 ? -2.363 -15.422 -4.043 1 97.62 114 GLY B N 1
ATOM 2128 C CA . GLY B 1 114 ? -3.584 -15.805 -3.355 1 97.62 114 GLY B CA 1
ATOM 2129 C C . GLY B 1 114 ? -3.854 -17.297 -3.406 1 97.62 114 GLY B C 1
ATOM 2130 O O . GLY B 1 114 ? -3.051 -18.062 -3.943 1 97.62 114 GLY B O 1
ATOM 2131 N N . GLY B 1 115 ? -5.016 -17.719 -2.807 1 97.31 115 GLY B N 1
ATOM 2132 C CA . GLY B 1 115 ? -5.359 -19.125 -2.695 1 97.31 115 GLY B CA 1
ATOM 2133 C C . GLY B 1 115 ? -4.555 -19.859 -1.639 1 97.31 115 GLY B C 1
ATOM 2134 O O . GLY B 1 115 ? -3.449 -19.438 -1.291 1 97.31 115 GLY B O 1
ATOM 2135 N N . THR B 1 116 ? -5.074 -20.953 -1.138 1 97.44 116 THR B N 1
ATOM 2136 C CA . THR B 1 116 ? -4.418 -21.719 -0.075 1 97.44 116 THR B CA 1
ATOM 2137 C C . THR B 1 116 ? -3.316 -22.609 -0.645 1 97.44 116 THR B C 1
ATOM 2139 O O . THR B 1 116 ? -2.346 -22.922 0.047 1 97.44 116 THR B O 1
ATOM 2142 N N . ARG B 1 117 ? -3.529 -23.047 -1.812 1 98.06 117 ARG B N 1
ATOM 2143 C CA . ARG B 1 117 ? -2.609 -23.891 -2.562 1 98.06 117 ARG B CA 1
ATOM 2144 C C . ARG B 1 117 ? -2.941 -23.875 -4.051 1 98.06 117 ARG B C 1
ATOM 2146 O O . ARG B 1 117 ? -3.979 -23.344 -4.457 1 98.06 117 ARG B O 1
ATOM 2153 N N . LEU B 1 118 ? -1.992 -24.422 -4.867 1 98.56 118 LEU B N 1
ATOM 2154 C CA . LEU B 1 118 ? -2.246 -24.656 -6.285 1 98.56 118 LEU B CA 1
ATOM 2155 C C . LEU B 1 118 ? -2.682 -26.094 -6.535 1 98.56 118 LEU B C 1
ATOM 2157 O O . LEU B 1 118 ? -2.07 -27.031 -6.016 1 98.56 118 LEU B O 1
ATOM 2161 N N . THR B 1 119 ? -3.785 -26.25 -7.281 1 98.69 119 THR B N 1
ATOM 2162 C CA . THR B 1 119 ? -4.098 -27.594 -7.762 1 98.69 119 THR B CA 1
ATOM 2163 C C . THR B 1 119 ? -3.092 -28.031 -8.82 1 98.69 119 THR B C 1
ATOM 2165 O O . THR B 1 119 ? -2.336 -27.203 -9.344 1 98.69 119 THR B O 1
ATOM 2168 N N . LYS B 1 120 ? -3.158 -29.328 -9.094 1 98.44 120 LYS B N 1
ATOM 2169 C CA . LYS B 1 120 ? -2.266 -29.859 -10.125 1 98.44 120 LYS B CA 1
ATOM 2170 C C . LYS B 1 120 ? -2.51 -29.188 -11.469 1 98.44 120 LYS B C 1
ATOM 2172 O O . LYS B 1 120 ? -1.562 -28.844 -12.18 1 98.44 120 LYS B O 1
ATOM 2177 N N . GLY B 1 121 ? -3.748 -28.984 -11.797 1 98.56 121 GLY B N 1
ATOM 2178 C CA . GLY B 1 121 ? -4.098 -28.312 -13.031 1 98.56 121 GLY B CA 1
ATOM 2179 C C . GLY B 1 121 ? -3.578 -26.875 -13.102 1 98.56 121 GLY B C 1
ATOM 2180 O O . GLY B 1 121 ? -3.088 -26.438 -14.148 1 98.56 121 GLY B O 1
ATOM 2181 N N . ALA B 1 122 ? -3.688 -26.156 -12.047 1 98.69 122 ALA B N 1
ATOM 2182 C CA . ALA B 1 122 ? -3.178 -24.781 -11.992 1 98.69 122 ALA B CA 1
ATOM 2183 C C . ALA B 1 122 ? -1.664 -24.766 -12.172 1 98.69 122 ALA B C 1
ATOM 2185 O O . ALA B 1 122 ? -1.138 -23.922 -12.906 1 98.69 122 ALA B O 1
ATOM 2186 N N . GLN B 1 123 ? -0.995 -25.703 -11.539 1 98.5 123 GLN B N 1
ATOM 2187 C CA . GLN B 1 123 ? 0.458 -25.781 -11.641 1 98.5 123 GLN B CA 1
ATOM 2188 C C . GLN B 1 123 ? 0.897 -26.016 -13.086 1 98.5 123 GLN B C 1
ATOM 2190 O O . GLN B 1 123 ? 1.846 -25.375 -13.555 1 98.5 123 GLN B O 1
ATOM 2195 N N . GLU B 1 124 ? 0.195 -26.844 -13.727 1 98.44 124 GLU B N 1
ATOM 2196 C CA . GLU B 1 124 ? 0.524 -27.141 -15.117 1 98.44 124 GLU B CA 1
ATOM 2197 C C . GLU B 1 124 ? 0.365 -25.922 -16 1 98.44 124 GLU B C 1
ATOM 2199 O O . GLU B 1 124 ? 1.203 -25.656 -16.875 1 98.44 124 GLU B O 1
ATOM 2204 N N . VAL B 1 125 ? -0.675 -25.188 -15.812 1 98.5 125 VAL B N 1
ATOM 2205 C CA . VAL B 1 125 ? -0.939 -23.984 -16.578 1 98.5 125 VAL B CA 1
ATOM 2206 C C . VAL B 1 125 ? 0.2 -22.984 -16.375 1 98.5 125 VAL B C 1
ATOM 2208 O O . VAL B 1 125 ? 0.716 -22.422 -17.344 1 98.5 125 VAL B O 1
ATOM 2211 N N . LEU B 1 126 ? 0.639 -22.766 -15.18 1 98.31 126 LEU B N 1
ATOM 2212 C CA . LEU B 1 126 ? 1.662 -21.797 -14.844 1 98.31 126 LEU B CA 1
ATOM 2213 C C . LEU B 1 126 ? 3.025 -22.219 -15.367 1 98.31 126 LEU B C 1
ATOM 2215 O O . LEU B 1 126 ? 3.809 -21.391 -15.828 1 98.31 126 LEU B O 1
ATOM 2219 N N . GLU B 1 127 ? 3.275 -23.516 -15.266 1 97.88 127 GLU B N 1
ATOM 2220 C CA . GLU B 1 127 ? 4.523 -24.047 -15.812 1 97.88 127 GLU B CA 1
ATOM 2221 C C . GLU B 1 127 ? 4.625 -23.781 -17.312 1 97.88 127 GLU B C 1
ATOM 2223 O O . GLU B 1 127 ? 5.672 -23.359 -17.797 1 97.88 127 GLU B O 1
ATOM 2228 N N . LYS B 1 128 ? 3.564 -24 -18.016 1 97.31 128 LYS B N 1
ATOM 2229 C CA . LYS B 1 128 ? 3.543 -23.781 -19.469 1 97.31 128 LYS B CA 1
ATOM 2230 C C . LYS B 1 128 ? 3.682 -22.297 -19.797 1 97.31 128 LYS B C 1
ATOM 2232 O O . LYS B 1 128 ? 4.301 -21.938 -20.797 1 97.31 128 LYS B O 1
ATOM 2237 N N . ALA B 1 129 ? 3.109 -21.453 -18.984 1 97.56 129 ALA B N 1
ATOM 2238 C CA . ALA B 1 129 ? 3.148 -20 -19.203 1 97.56 129 ALA B CA 1
ATOM 2239 C C . ALA B 1 129 ? 4.578 -19.484 -19.156 1 97.56 129 ALA B C 1
ATOM 2241 O O . ALA B 1 129 ? 4.91 -18.484 -19.797 1 97.56 129 ALA B O 1
ATOM 2242 N N . ASN B 1 130 ? 5.438 -20.188 -18.391 1 95.94 130 ASN B N 1
ATOM 2243 C CA . ASN B 1 130 ? 6.816 -19.734 -18.219 1 95.94 130 ASN B CA 1
ATOM 2244 C C . ASN B 1 130 ? 7.617 -19.859 -19.516 1 95.94 130 ASN B C 1
ATOM 2246 O O . ASN B 1 130 ? 8.711 -19.297 -19.625 1 95.94 130 ASN B O 1
ATOM 2250 N N . GLU B 1 131 ? 7.055 -20.516 -20.469 1 93.06 131 GLU B N 1
ATOM 2251 C CA . GLU B 1 131 ? 7.668 -20.578 -21.797 1 93.06 131 GLU B CA 1
ATOM 2252 C C . GLU B 1 131 ? 7.477 -19.266 -22.562 1 93.06 131 GLU B C 1
ATOM 2254 O O . GLU B 1 131 ? 8.227 -18.969 -23.484 1 93.06 131 GLU B O 1
ATOM 2259 N N . VAL B 1 132 ? 6.48 -18.516 -22.188 1 91 132 VAL B N 1
ATOM 2260 C CA . VAL B 1 132 ? 6.109 -17.297 -22.875 1 91 132 VAL B CA 1
ATOM 2261 C C . VAL B 1 132 ? 6.66 -16.078 -22.125 1 91 132 VAL B C 1
ATOM 2263 O O . VAL B 1 132 ? 7.23 -15.172 -22.719 1 91 132 VAL B O 1
ATOM 2266 N N . ALA B 1 133 ? 6.527 -16.094 -20.812 1 95.69 133 ALA B N 1
ATOM 2267 C CA . ALA B 1 133 ? 7.008 -15.039 -19.922 1 95.69 133 ALA B CA 1
ATOM 2268 C C . ALA B 1 133 ? 7.227 -15.57 -18.516 1 95.69 133 ALA B C 1
ATOM 2270 O O . ALA B 1 133 ? 6.613 -16.562 -18.109 1 95.69 133 ALA B O 1
ATOM 2271 N N . PRO B 1 134 ? 8.164 -14.93 -17.797 1 97.38 134 PRO B N 1
ATOM 2272 C CA . PRO B 1 134 ? 8.336 -15.352 -16.391 1 97.38 134 PRO B CA 1
ATOM 2273 C C . PRO B 1 134 ? 7.066 -15.164 -15.562 1 97.38 134 PRO B C 1
ATOM 2275 O O . PRO B 1 134 ? 6.512 -14.062 -15.523 1 97.38 134 PRO B O 1
ATOM 2278 N N . VAL B 1 135 ? 6.641 -16.234 -14.953 1 98.25 135 VAL B N 1
ATOM 2279 C CA . VAL B 1 135 ? 5.426 -16.234 -14.148 1 98.25 135 VAL B CA 1
ATOM 2280 C C . VAL B 1 135 ? 5.719 -16.844 -12.781 1 98.25 135 VAL B C 1
ATOM 2282 O O . VAL B 1 135 ? 6.477 -17.812 -12.672 1 98.25 135 VAL B O 1
ATOM 2285 N N . LYS B 1 136 ? 5.125 -16.188 -11.75 1 98 136 LYS B N 1
ATOM 2286 C CA . LYS B 1 136 ? 5.176 -16.703 -10.383 1 98 136 LYS B CA 1
ATOM 2287 C C . LYS B 1 136 ? 3.795 -16.672 -9.734 1 98 136 LYS B C 1
ATOM 2289 O O . LYS B 1 136 ? 2.951 -15.852 -10.102 1 98 136 LYS B O 1
ATOM 2294 N N . TRP B 1 137 ? 3.598 -17.672 -8.891 1 98.75 137 TRP B N 1
ATOM 2295 C CA . TRP B 1 137 ? 2.41 -17.625 -8.047 1 98.75 137 TRP B CA 1
ATOM 2296 C C . TRP B 1 137 ? 2.781 -17.766 -6.57 1 98.75 137 TRP B C 1
ATOM 2298 O O . TRP B 1 137 ? 3.428 -18.734 -6.172 1 98.75 137 TRP B O 1
ATOM 2308 N N . TYR B 1 138 ? 2.443 -16.781 -5.781 1 98.81 138 TYR B N 1
ATOM 2309 C CA . TYR B 1 138 ? 2.604 -16.828 -4.332 1 98.81 138 TYR B CA 1
ATOM 2310 C C . TYR B 1 138 ? 1.27 -17.094 -3.645 1 98.81 138 TYR B C 1
ATOM 2312 O O . TYR B 1 138 ? 0.373 -16.25 -3.66 1 98.81 138 TYR B O 1
ATOM 2320 N N . THR B 1 139 ? 1.136 -18.281 -3.029 1 98.62 139 THR B N 1
ATOM 2321 C CA . THR B 1 139 ? -0.077 -18.625 -2.295 1 98.62 139 THR B CA 1
ATOM 2322 C C . THR B 1 139 ? -0.176 -17.812 -1.003 1 98.62 139 THR B C 1
ATOM 2324 O O . THR B 1 139 ? 0.764 -17.109 -0.633 1 98.62 139 THR B O 1
ATOM 2327 N N . ALA B 1 140 ? -1.332 -17.938 -0.344 1 98.25 140 ALA B N 1
ATOM 2328 C CA . ALA B 1 140 ? -1.531 -17.203 0.904 1 98.25 140 ALA B CA 1
ATOM 2329 C C . ALA B 1 140 ? -0.463 -17.578 1.931 1 98.25 140 ALA B C 1
ATOM 2331 O O . ALA B 1 140 ? 0.13 -16.688 2.559 1 98.25 140 ALA B O 1
ATOM 2332 N N . PRO B 1 141 ? -0.123 -18.859 2.109 1 98.25 141 PRO B N 1
ATOM 2333 C CA . PRO B 1 141 ? 0.968 -19.172 3.033 1 98.25 141 PRO B CA 1
ATOM 2334 C C . PRO B 1 141 ? 2.312 -18.609 2.58 1 98.25 141 PRO B C 1
ATOM 2336 O O . PRO B 1 141 ? 3.119 -18.188 3.412 1 98.25 141 PRO B O 1
ATOM 2339 N N . ASP B 1 142 ? 2.576 -18.641 1.291 1 98.75 142 ASP B N 1
ATOM 2340 C CA . ASP B 1 142 ? 3.805 -18.031 0.776 1 98.75 142 ASP B CA 1
ATOM 2341 C C . ASP B 1 142 ? 3.898 -16.562 1.153 1 98.75 142 ASP B C 1
ATOM 2343 O O . ASP B 1 142 ? 4.93 -16.109 1.649 1 98.75 142 ASP B O 1
ATOM 2347 N N . MET B 1 143 ? 2.791 -15.82 0.901 1 98.69 143 MET B N 1
ATOM 2348 C CA . MET B 1 143 ? 2.75 -14.383 1.174 1 98.69 143 MET B CA 1
ATOM 2349 C C . MET B 1 143 ? 2.945 -14.109 2.66 1 98.69 143 MET B C 1
ATOM 2351 O O . MET B 1 143 ? 3.562 -13.109 3.035 1 98.69 143 MET B O 1
ATOM 2355 N N . GLU B 1 144 ? 2.365 -14.992 3.439 1 98.38 144 GLU B N 1
ATOM 2356 C CA . GLU B 1 144 ? 2.545 -14.828 4.879 1 98.38 144 GLU B CA 1
ATOM 2357 C C . GLU B 1 144 ? 4.012 -14.992 5.273 1 98.38 144 GLU B C 1
ATOM 2359 O O . GLU B 1 144 ? 4.508 -14.266 6.141 1 98.38 144 GLU B O 1
ATOM 2364 N N . ARG B 1 145 ? 4.703 -15.922 4.711 1 98.62 145 ARG B N 1
ATOM 2365 C CA . ARG B 1 145 ? 6.129 -16.109 4.969 1 98.62 145 ARG B CA 1
ATOM 2366 C C . ARG B 1 145 ? 6.922 -14.875 4.539 1 98.62 145 ARG B C 1
ATOM 2368 O O . ARG B 1 145 ? 7.824 -14.43 5.254 1 98.62 145 ARG B O 1
ATOM 2375 N N . ILE B 1 146 ? 6.609 -14.375 3.361 1 98.81 146 ILE B N 1
ATOM 2376 C CA . ILE B 1 146 ? 7.25 -13.1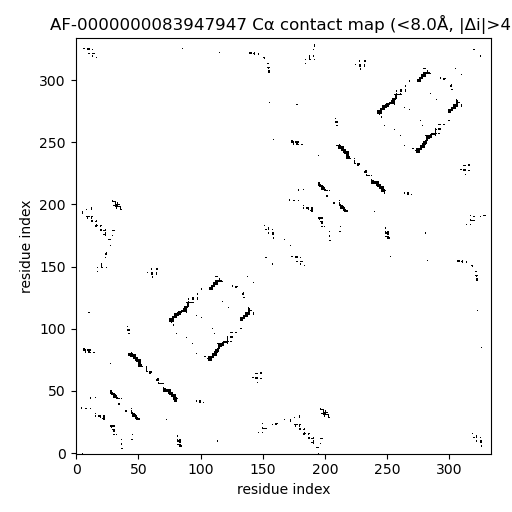64 2.867 1 98.81 146 ILE B CA 1
ATOM 2377 C C . ILE B 1 146 ? 6.961 -12.008 3.82 1 98.81 146 ILE B C 1
ATOM 2379 O O . ILE B 1 146 ? 7.875 -11.273 4.215 1 98.81 146 ILE B O 1
ATOM 2383 N N . GLN B 1 147 ? 5.699 -11.867 4.172 1 98.62 147 GLN B N 1
ATOM 2384 C CA . GLN B 1 147 ? 5.234 -10.82 5.078 1 98.62 147 GLN B CA 1
ATOM 2385 C C . GLN B 1 147 ? 6.02 -10.836 6.387 1 98.62 147 GLN B C 1
ATOM 2387 O O . GLN B 1 147 ? 6.391 -9.781 6.906 1 98.62 147 GLN B O 1
ATOM 2392 N N . ALA B 1 148 ? 6.297 -11.992 6.918 1 98.19 148 ALA B N 1
ATOM 2393 C CA . ALA B 1 148 ? 6.98 -12.164 8.195 1 98.19 148 ALA B CA 1
ATOM 2394 C C . ALA B 1 148 ? 8.398 -11.602 8.141 1 98.19 148 ALA B C 1
ATOM 2396 O O . ALA B 1 148 ? 8.945 -11.18 9.156 1 98.19 148 ALA B O 1
ATOM 2397 N N . GLN B 1 149 ? 9.008 -11.562 7.02 1 98.25 149 GLN B N 1
ATOM 2398 C CA . GLN B 1 149 ? 10.375 -11.094 6.863 1 98.25 149 GLN B CA 1
ATOM 2399 C C . GLN B 1 149 ? 10.422 -9.578 6.68 1 98.25 149 GLN B C 1
ATOM 2401 O O . GLN B 1 149 ? 11.492 -8.969 6.766 1 98.25 149 GLN B O 1
ATOM 2406 N N . TYR B 1 150 ? 9.273 -9 6.422 1 98.06 150 TYR B N 1
ATOM 2407 C CA . TYR B 1 150 ? 9.188 -7.566 6.184 1 98.06 150 TYR B CA 1
ATOM 2408 C C . TYR B 1 150 ? 8.086 -6.938 7.027 1 98.06 150 TYR B C 1
ATOM 2410 O O . TYR B 1 150 ? 7.113 -6.406 6.492 1 98.06 150 TYR B O 1
ATOM 2418 N N . PRO B 1 151 ? 8.258 -6.949 8.305 1 97.38 151 PRO B N 1
ATOM 2419 C CA . PRO B 1 151 ? 7.238 -6.391 9.195 1 97.38 151 PRO B CA 1
ATOM 2420 C C . PRO B 1 151 ? 7.055 -4.887 9.008 1 97.38 151 PRO B C 1
ATOM 2422 O O . PRO B 1 151 ? 7.953 -4.207 8.508 1 97.38 151 PRO B O 1
ATOM 2425 N N . ALA B 1 152 ? 5.852 -4.445 9.344 1 97.19 152 ALA B N 1
ATOM 2426 C CA . ALA B 1 152 ? 5.637 -3 9.383 1 97.19 152 ALA B CA 1
ATOM 2427 C C . ALA B 1 152 ? 6.645 -2.316 10.297 1 97.19 152 ALA B C 1
ATOM 2429 O O . ALA B 1 152 ? 6.965 -2.832 11.375 1 97.19 152 ALA B O 1
ATOM 2430 N N . VAL B 1 153 ? 7.121 -1.211 9.898 1 97.19 153 VAL B N 1
ATOM 2431 C CA . VAL B 1 153 ? 8.039 -0.39 10.68 1 97.19 153 VAL B CA 1
ATOM 2432 C C . VAL B 1 153 ? 7.289 0.807 11.266 1 97.19 153 VAL B C 1
ATOM 2434 O O . VAL B 1 153 ? 6.523 1.471 10.562 1 97.19 153 VAL B O 1
ATOM 2437 N N . PRO B 1 154 ? 7.516 0.981 12.664 1 97.62 154 PRO B N 1
ATOM 2438 C CA . PRO B 1 154 ? 6.902 2.209 13.18 1 97.62 154 PRO B CA 1
ATOM 2439 C C . PRO B 1 154 ? 7.234 3.434 12.328 1 97.62 154 PRO B C 1
ATOM 2441 O O . PRO B 1 154 ? 8.391 3.635 11.953 1 97.62 154 PRO B O 1
ATOM 2444 N N . PHE B 1 155 ? 6.18 4.23 12 1 97.88 155 PHE B N 1
ATOM 2445 C CA . PHE B 1 155 ? 6.348 5.312 11.039 1 97.88 155 PHE B CA 1
ATOM 2446 C C . PHE B 1 155 ? 7.441 6.273 11.492 1 97.88 155 PHE B C 1
ATOM 2448 O O . PHE B 1 155 ? 8.164 6.836 10.664 1 97.88 155 PHE B O 1
ATOM 2455 N N . THR B 1 156 ? 7.719 6.426 12.773 1 97.12 156 THR B N 1
ATOM 2456 C CA . THR B 1 156 ? 8.727 7.328 13.32 1 97.12 156 THR B CA 1
ATOM 2457 C C . THR B 1 156 ? 10.133 6.785 13.055 1 97.12 156 THR B C 1
ATOM 2459 O O . THR B 1 156 ? 11.117 7.504 13.211 1 97.12 156 THR B O 1
ATOM 2462 N N . GLU B 1 157 ? 10.219 5.504 12.594 1 96.06 157 GLU B N 1
ATOM 2463 C CA . GLU B 1 157 ? 11.523 4.855 12.5 1 96.06 157 GLU B CA 1
ATOM 2464 C C . GLU B 1 157 ? 11.875 4.535 11.047 1 96.06 157 GLU B C 1
ATOM 2466 O O . GLU B 1 157 ? 12.93 3.959 10.773 1 96.06 157 GLU B O 1
ATOM 2471 N N . ILE B 1 158 ? 11.078 4.879 10.125 1 93.44 158 ILE B N 1
ATOM 2472 C CA . ILE B 1 158 ? 11.25 4.398 8.758 1 93.44 158 ILE B CA 1
ATOM 2473 C C . ILE B 1 158 ? 12.531 4.984 8.164 1 93.44 158 ILE B C 1
ATOM 2475 O O . ILE B 1 158 ? 13.164 4.371 7.301 1 93.44 158 ILE B O 1
ATOM 2479 N N . ASN B 1 159 ? 12.977 6.152 8.656 1 89.25 159 ASN B N 1
ATOM 2480 C CA . ASN B 1 159 ? 14.172 6.797 8.125 1 89.25 159 ASN B CA 1
ATOM 2481 C C . ASN B 1 159 ? 15.438 6.227 8.758 1 89.25 159 ASN B C 1
ATOM 2483 O O . ASN B 1 159 ? 16.547 6.535 8.312 1 89.25 159 ASN B O 1
ATOM 2487 N N . ASN B 1 160 ? 15.266 5.383 9.695 1 87.94 160 ASN B N 1
ATOM 2488 C CA . ASN B 1 160 ? 16.406 4.812 10.398 1 87.94 160 ASN B CA 1
ATOM 2489 C C . ASN B 1 160 ? 16.766 3.428 9.859 1 87.94 160 ASN B C 1
ATOM 2491 O O . ASN B 1 160 ? 17.75 2.828 10.273 1 87.94 160 ASN B O 1
ATOM 2495 N N . ILE B 1 161 ? 15.977 3.02 8.984 1 85.94 161 ILE B N 1
ATOM 2496 C CA . ILE B 1 161 ? 16.203 1.679 8.453 1 85.94 161 ILE B CA 1
ATOM 2497 C C . ILE B 1 161 ? 17.453 1.67 7.574 1 85.94 161 ILE B C 1
ATOM 2499 O O . ILE B 1 161 ? 17.609 2.535 6.711 1 85.94 161 ILE B O 1
ATOM 2503 N N . GLY B 1 162 ? 18.234 0.692 7.777 1 70.5 162 GLY B N 1
ATOM 2504 C CA . GLY B 1 162 ? 19.484 0.538 7.031 1 70.5 162 GLY B CA 1
ATOM 2505 C C . GLY B 1 162 ? 20.625 1.368 7.594 1 70.5 162 GLY B C 1
ATOM 2506 O O . GLY B 1 162 ? 21.75 1.261 7.133 1 70.5 162 GLY B O 1
ATOM 2507 N N . LYS B 1 163 ? 20.359 2.543 8.406 1 64.06 163 LYS B N 1
ATOM 2508 C CA . LYS B 1 163 ? 21.438 3.35 8.977 1 64.06 163 LYS B CA 1
ATOM 2509 C C . LYS B 1 163 ? 22.172 2.588 10.078 1 64.06 163 LYS B C 1
ATOM 2511 O O . LYS B 1 163 ? 23.172 3.07 10.609 1 64.06 163 LYS B O 1
ATOM 2516 N N . LYS B 1 164 ? 21.828 1.582 10.641 1 49.25 164 LYS B N 1
ATOM 2517 C CA . LYS B 1 164 ? 22.625 1.058 11.75 1 49.25 164 LYS B CA 1
ATOM 2518 C C . LYS B 1 164 ? 24.109 1.058 11.414 1 49.25 164 LYS B C 1
ATOM 2520 O O . LYS B 1 164 ? 24.953 1.235 12.297 1 49.25 164 LYS B O 1
ATOM 2525 N N . ASN B 1 165 ? 24.641 0.378 10.398 1 39.97 165 ASN B N 1
ATOM 2526 C CA . ASN B 1 165 ? 26.047 0.046 10.5 1 39.97 165 ASN B CA 1
ATOM 2527 C C . ASN B 1 165 ? 26.938 1.271 10.273 1 39.97 165 ASN B C 1
ATOM 2529 O O . ASN B 1 165 ? 28.125 1.142 9.969 1 39.97 165 ASN B O 1
ATOM 2533 N N . GLU B 1 166 ? 26.5 2.281 9.93 1 33.22 166 GLU B N 1
ATOM 2534 C CA . GLU B 1 166 ? 27.578 3.256 9.719 1 33.22 166 GLU B CA 1
ATOM 2535 C C . GLU B 1 166 ? 28.031 3.867 11.039 1 33.22 166 GLU B C 1
ATOM 2537 O O . GLU B 1 166 ? 28.25 5.074 11.125 1 33.22 166 GLU B O 1
ATOM 2542 N N . LYS B 1 167 ? 27.906 3.238 12.055 1 29.94 167 LYS B N 1
ATOM 2543 C CA . LYS B 1 167 ? 28.766 3.635 13.164 1 29.94 167 LYS B CA 1
ATOM 2544 C C . LYS B 1 167 ? 30.203 3.156 12.945 1 29.94 167 LYS B C 1
ATOM 2546 O O . LYS B 1 167 ? 30.422 1.99 12.617 1 29.94 167 LYS B O 1
#

Radius of gyration: 19.86 Å; Cα contacts (8 Å, |Δi|>4): 655; chains: 2; bounding box: 50×59×47 Å